Protein AF-A0A933JNY6-F1 (afdb_monomer)

pLDDT: mean 90.92, std 6.6, range [56.28, 97.25]

Nearest PDB structures (foldseek):
  5f3w-assembly1_D  TM=7.125E-01  e=1.656E-04  Methanocaldococcus jannaschii DSM 2661
  6wg3-assembly1_A  TM=6.951E-01  e=2.657E-03  Homo sapiens
  1w1w-assembly1_B  TM=6.562E-01  e=1.288E-03  Saccharomyces cerevisiae
  1w1w-assembly5_A  TM=7.177E-01  e=1.064E-02  Saccharomyces cerevisiae
  8pq5-assembly1_A  TM=5.519E-01  e=8.360E-03  Homo sapiens

Solvent-accessible surface area (backbone atoms only — not comparable to full-atom values): 10828 Å² total; per-residue (Å²): 129,73,45,97,83,47,84,44,43,67,63,39,50,55,51,48,53,72,79,35,62,79,38,44,59,58,37,53,51,53,44,47,76,74,36,87,44,44,74,48,76,44,79,45,76,48,81,94,83,47,64,47,50,30,43,32,34,43,59,92,92,48,72,51,73,37,45,71,86,73,48,54,66,33,57,51,41,50,54,49,58,49,42,58,50,44,70,38,43,77,67,75,40,68,48,79,44,73,48,80,59,58,68,48,52,73,84,61,44,50,62,51,52,52,52,51,59,65,30,40,73,70,30,21,65,39,72,47,79,45,74,91,48,52,68,60,38,52,73,50,22,58,81,73,25,70,46,80,44,74,46,99,89,70,52,75,46,79,47,58,45,60,74,51,85,70,65,93,84,55,53,61,39,58,37,55,76,67,58,56,75,77,113

Secondary structure (DSSP, 8-state):
---TTSTTHHHHHHHHHHH-HHHHHHHHHHHHHHSTTEEEEEEEEETTTEEEEEEEEEETTEEEEEEGGGS-HHHHHHHHHHHHHHHHTTTTPEEEEE-TTTT--HHHHHHHHHHHHHHBTTTBSEEEEE---HHHIIIIIHHH-EEEEE-TTSPEEEEEGGGS---TT--HHHHHHHTGGG-

Radius of gyration: 19.19 Å; Cα contacts (8 Å, |Δi|>4): 232; chains: 1; bounding box: 60×32×60 Å

Structure (mmCIF, N/CA/C/O backbone):
data_AF-A0A933JNY6-F1
#
_entry.id   AF-A0A933JNY6-F1
#
loop_
_atom_site.group_PDB
_atom_site.id
_atom_site.type_symbol
_atom_site.label_atom_id
_atom_site.label_alt_id
_atom_site.label_comp_id
_atom_site.label_asym_id
_atom_site.label_entity_id
_atom_site.label_seq_id
_atom_site.pdbx_PDB_ins_code
_atom_site.Cartn_x
_atom_site.Cartn_y
_atom_site.Cartn_z
_atom_site.occupancy
_atom_site.B_iso_or_equiv
_atom_site.auth_seq_id
_atom_site.auth_comp_id
_atom_site.auth_asym_id
_atom_site.auth_atom_id
_atom_site.pdbx_PDB_model_num
ATOM 1 N N . MET A 1 1 ? -15.099 -11.181 -2.082 1.00 83.75 1 MET A N 1
ATOM 2 C CA . MET A 1 1 ? -13.829 -10.635 -2.611 1.00 83.75 1 MET A CA 1
ATOM 3 C C . MET A 1 1 ? -13.891 -9.111 -2.594 1.00 83.75 1 MET A C 1
ATOM 5 O O . MET A 1 1 ? -14.991 -8.570 -2.701 1.00 83.75 1 MET A O 1
ATOM 9 N N . LEU A 1 2 ? -12.754 -8.434 -2.418 1.00 88.31 2 LEU A N 1
ATOM 10 C CA . LEU A 1 2 ? -12.663 -6.977 -2.542 1.00 88.31 2 LEU A CA 1
ATOM 11 C C . LEU A 1 2 ? -12.906 -6.569 -4.009 1.00 88.31 2 LEU A C 1
ATOM 13 O O . LEU A 1 2 ? -12.455 -7.257 -4.925 1.00 88.31 2 LEU A O 1
ATOM 17 N N . ALA A 1 3 ? -13.670 -5.503 -4.230 1.00 92.12 3 ALA A N 1
ATOM 18 C CA . ALA A 1 3 ? -13.880 -4.908 -5.544 1.00 92.12 3 ALA A CA 1
ATOM 19 C C . ALA A 1 3 ? -12.572 -4.283 -6.047 1.00 92.12 3 ALA A C 1
ATOM 21 O O . ALA A 1 3 ? -11.739 -3.865 -5.247 1.00 92.12 3 ALA A O 1
ATOM 22 N N . ARG A 1 4 ? -12.391 -4.207 -7.371 1.00 88.25 4 ARG A N 1
ATOM 23 C CA . ARG A 1 4 ? -11.138 -3.713 -7.977 1.00 88.25 4 ARG A CA 1
ATOM 24 C C . ARG A 1 4 ? -10.804 -2.272 -7.590 1.00 88.25 4 ARG A C 1
ATOM 26 O O . ARG A 1 4 ? -9.638 -1.932 -7.504 1.00 88.25 4 ARG A O 1
ATOM 33 N N . ASP A 1 5 ? -11.828 -1.460 -7.361 1.00 88.06 5 ASP A N 1
ATOM 34 C CA . ASP A 1 5 ? -11.733 -0.060 -6.943 1.00 88.06 5 ASP A CA 1
ATOM 35 C C . ASP A 1 5 ? -11.806 0.118 -5.415 1.00 88.06 5 ASP A C 1
ATOM 37 O O . ASP A 1 5 ? -11.849 1.239 -4.921 1.00 88.06 5 ASP A O 1
ATOM 41 N N . GLY A 1 6 ? -11.893 -0.976 -4.650 1.00 88.19 6 GLY A N 1
ATOM 42 C CA . GLY A 1 6 ? -12.036 -0.930 -3.196 1.00 88.19 6 GLY A CA 1
ATOM 43 C C . GLY A 1 6 ? -13.386 -0.402 -2.691 1.00 88.19 6 GLY A C 1
ATOM 44 O O . GLY A 1 6 ? -13.574 -0.302 -1.480 1.00 88.19 6 GLY A O 1
ATOM 45 N N . SER A 1 7 ? -14.365 -0.128 -3.560 1.00 90.19 7 SER A N 1
ATOM 46 C CA . SER A 1 7 ? -15.656 0.486 -3.187 1.00 90.19 7 SER A CA 1
ATOM 47 C C . SER A 1 7 ? -16.454 -0.308 -2.144 1.00 90.19 7 SER A C 1
ATOM 49 O O . SER A 1 7 ? -17.248 0.252 -1.388 1.00 90.19 7 SER A O 1
ATOM 51 N N . ASN A 1 8 ? -16.225 -1.621 -2.052 1.00 92.75 8 ASN A N 1
ATOM 52 C CA . ASN A 1 8 ? -16.860 -2.503 -1.074 1.00 92.75 8 ASN A CA 1
ATOM 53 C C . ASN A 1 8 ? -15.985 -2.801 0.163 1.00 92.75 8 ASN A C 1
ATOM 55 O O . ASN A 1 8 ? -16.279 -3.762 0.883 1.00 92.75 8 ASN A O 1
ATOM 59 N N . PHE A 1 9 ? -14.942 -2.004 0.433 1.00 93.94 9 PHE A N 1
ATOM 60 C CA . PHE A 1 9 ? -13.964 -2.247 1.501 1.00 93.94 9 PHE A CA 1
ATOM 61 C C . PHE A 1 9 ? -14.606 -2.518 2.866 1.00 93.94 9 PHE A C 1
ATOM 63 O O . PHE A 1 9 ? -14.288 -3.521 3.496 1.00 93.94 9 PHE A O 1
ATOM 70 N N . ALA A 1 10 ? -15.574 -1.706 3.300 1.00 92.19 10 ALA A N 1
ATOM 71 C CA . ALA A 1 10 ? -16.253 -1.898 4.586 1.00 92.19 10 ALA A CA 1
ATOM 72 C C . ALA A 1 10 ? -16.963 -3.265 4.699 1.00 92.19 10 ALA A C 1
ATOM 74 O O . ALA A 1 10 ? -16.919 -3.926 5.742 1.00 92.19 10 ALA A O 1
ATOM 75 N N . ALA A 1 11 ? -17.612 -3.709 3.619 1.00 91.19 11 ALA A N 1
ATOM 76 C CA . ALA A 1 11 ? -18.295 -4.998 3.573 1.00 91.19 11 ALA A CA 1
ATOM 77 C C . ALA A 1 11 ? -17.298 -6.164 3.526 1.00 91.19 11 ALA A C 1
ATOM 79 O O . ALA A 1 11 ? -17.507 -7.168 4.212 1.00 91.19 11 ALA A O 1
ATOM 80 N N . TRP A 1 12 ? -16.217 -6.013 2.754 1.00 93.00 12 TRP A N 1
ATOM 81 C CA . TRP A 1 12 ? -15.130 -6.985 2.684 1.00 93.00 12 TRP A CA 1
ATOM 82 C C . TRP A 1 12 ? -14.420 -7.126 4.035 1.00 93.00 12 TRP A C 1
ATOM 84 O O . TRP A 1 12 ? -14.342 -8.235 4.552 1.00 93.00 12 TRP A O 1
ATOM 94 N N . TYR A 1 13 ? -14.023 -6.019 4.666 1.00 92.75 13 TYR A N 1
ATOM 95 C CA . TYR A 1 13 ? -13.408 -6.008 5.994 1.00 92.75 13 TYR A CA 1
ATOM 96 C C . TYR A 1 13 ? -14.285 -6.711 7.030 1.00 92.75 13 TYR A C 1
ATOM 98 O O . TYR A 1 13 ? -13.803 -7.541 7.794 1.00 92.75 13 TYR A O 1
ATOM 106 N N . ARG A 1 14 ? -15.594 -6.426 7.045 1.00 89.75 14 ARG A N 1
ATOM 107 C CA . ARG A 1 14 ? -16.534 -7.081 7.965 1.00 89.75 14 ARG A CA 1
ATOM 108 C C . ARG A 1 14 ? -16.516 -8.597 7.802 1.00 89.75 14 ARG A C 1
ATOM 110 O O . ARG A 1 14 ? -16.502 -9.303 8.806 1.00 89.75 14 ARG A O 1
ATOM 117 N N . HIS A 1 15 ? -16.543 -9.082 6.567 1.00 90.25 15 HIS A N 1
ATOM 118 C CA . HIS A 1 15 ? -16.483 -10.512 6.287 1.00 90.25 15 HIS A CA 1
ATOM 119 C C . HIS A 1 15 ? -15.147 -11.099 6.760 1.00 90.25 15 HIS A C 1
ATOM 121 O O . HIS A 1 15 ? -15.152 -12.011 7.583 1.00 90.25 15 HIS A O 1
ATOM 127 N N . SER A 1 16 ? -14.025 -10.476 6.388 1.00 89.19 16 SER A N 1
ATOM 128 C CA . SER A 1 16 ? -12.687 -10.872 6.840 1.00 89.19 16 SER A CA 1
ATOM 129 C C . SER A 1 16 ? -12.565 -10.895 8.370 1.00 89.19 16 SER A C 1
ATOM 131 O O . SER A 1 16 ? -12.031 -11.844 8.929 1.00 89.19 16 SER A O 1
ATOM 133 N N . SER A 1 17 ? -13.120 -9.910 9.083 1.00 88.50 17 SER A N 1
ATOM 134 C CA . SER A 1 17 ? -13.076 -9.850 10.554 1.00 88.50 17 SER A CA 1
ATOM 135 C C . SER A 1 17 ? -13.857 -10.965 11.253 1.00 88.50 17 SER A C 1
ATOM 137 O O . SER A 1 17 ? -13.558 -11.303 12.397 1.00 88.50 17 SER A O 1
ATOM 139 N N . GLN A 1 18 ? -14.868 -11.527 10.586 1.00 86.81 18 GLN A N 1
ATOM 140 C CA . GLN A 1 18 ? -15.673 -12.622 11.125 1.00 86.81 18 GLN A CA 1
ATOM 141 C C . GLN A 1 18 ? -14.995 -13.968 10.893 1.00 86.81 18 GLN A C 1
ATOM 143 O O . GLN A 1 18 ? -15.061 -14.834 11.760 1.00 86.81 18 GLN A O 1
ATOM 148 N N . GLU A 1 19 ? -14.332 -14.128 9.750 1.00 84.88 19 GLU A N 1
ATOM 149 C CA . GLU A 1 19 ? -13.653 -15.373 9.394 1.00 84.88 19 GLU A CA 1
ATOM 150 C C . GLU A 1 19 ? -12.250 -15.486 10.009 1.00 84.88 19 GLU A C 1
ATOM 152 O O . GLU A 1 19 ? -11.754 -16.595 10.207 1.00 84.88 19 GLU A O 1
ATOM 157 N N . HIS A 1 20 ? -11.596 -14.359 10.316 1.00 80.94 20 HIS A N 1
ATOM 158 C CA . HIS A 1 20 ? -10.148 -14.305 10.549 1.00 80.94 20 HIS A CA 1
ATOM 159 C C . HIS A 1 20 ? -9.747 -13.393 11.715 1.00 80.94 20 HIS A C 1
ATOM 161 O O . HIS A 1 20 ? -9.051 -12.389 11.549 1.00 80.94 20 HIS A O 1
ATOM 167 N N . GLN A 1 21 ? -10.203 -13.736 12.920 1.00 82.44 21 GLN A N 1
ATOM 168 C CA . GLN A 1 21 ? -9.934 -12.942 14.125 1.00 82.44 21 GLN A CA 1
ATOM 169 C C . GLN A 1 21 ? -8.447 -12.891 14.511 1.00 82.44 21 GLN A C 1
ATOM 171 O O . GLN A 1 21 ? -8.002 -11.906 15.096 1.00 82.44 21 GLN A O 1
ATOM 176 N N . ASP A 1 22 ? -7.678 -13.916 14.153 1.00 85.38 22 ASP A N 1
ATOM 177 C CA . ASP A 1 22 ? -6.234 -14.020 14.370 1.00 85.38 22 ASP A CA 1
ATOM 178 C C . ASP A 1 22 ? -5.445 -12.943 13.606 1.00 85.38 22 ASP A C 1
ATOM 180 O O . ASP A 1 22 ? -4.536 -12.323 14.159 1.00 85.38 22 ASP A O 1
ATOM 184 N N . ALA A 1 23 ? -5.844 -12.651 12.365 1.00 88.00 23 ALA A N 1
ATOM 185 C CA . ALA A 1 23 ? -5.208 -11.637 11.524 1.00 88.00 23 ALA A CA 1
ATOM 186 C C . ALA A 1 23 ? -5.588 -10.194 11.913 1.00 88.00 23 ALA A C 1
ATOM 188 O O . ALA A 1 23 ? -4.840 -9.255 11.625 1.00 88.00 23 ALA A O 1
ATOM 189 N N . MET A 1 24 ? -6.729 -9.998 12.591 1.00 91.88 24 MET A N 1
ATOM 190 C CA . MET A 1 24 ? -7.218 -8.661 12.961 1.00 91.88 24 MET A CA 1
ATOM 191 C C . MET A 1 24 ? -6.254 -7.927 13.890 1.00 91.88 24 MET A C 1
ATOM 193 O O . MET A 1 24 ? -6.051 -6.727 13.730 1.00 91.88 24 MET A O 1
ATOM 197 N N . GLY A 1 25 ? -5.653 -8.636 14.850 1.00 93.12 25 GLY A N 1
ATOM 198 C CA . GLY A 1 25 ? -4.719 -8.031 15.801 1.00 93.12 25 GLY A CA 1
ATOM 199 C C . GLY A 1 25 ? -3.514 -7.406 15.100 1.00 93.12 25 GLY A C 1
ATOM 200 O O . GLY A 1 25 ? -3.188 -6.249 15.356 1.00 93.12 25 GLY A O 1
ATOM 201 N N . GLY A 1 26 ? -2.910 -8.144 14.162 1.00 93.81 26 GLY A N 1
ATOM 202 C CA . GLY A 1 26 ? -1.780 -7.659 13.367 1.00 93.81 26 GLY A CA 1
ATOM 203 C C . GLY A 1 26 ? -2.152 -6.487 12.460 1.00 93.81 26 GLY A C 1
ATOM 204 O O . GLY A 1 26 ? -1.408 -5.517 12.384 1.00 93.81 26 GLY A O 1
ATOM 205 N N . PHE A 1 27 ? -3.328 -6.533 11.828 1.00 96.00 27 PHE A N 1
ATOM 206 C CA . PHE A 1 27 ? -3.821 -5.424 11.007 1.00 96.00 27 PHE A CA 1
ATOM 207 C C . PHE A 1 27 ? -4.059 -4.143 11.820 1.00 96.00 27 PHE A C 1
ATOM 209 O O . PHE A 1 27 ? -3.583 -3.078 11.442 1.00 96.00 27 PHE A O 1
ATOM 216 N N . ILE A 1 28 ? -4.752 -4.239 12.959 1.00 96.44 28 ILE A N 1
ATOM 217 C CA . ILE A 1 28 ? -5.004 -3.085 13.836 1.00 96.44 28 ILE A CA 1
ATOM 218 C C . ILE A 1 28 ? -3.693 -2.510 14.374 1.00 96.44 28 ILE A C 1
ATOM 220 O O . ILE A 1 28 ? -3.567 -1.292 14.469 1.00 96.44 28 ILE A O 1
ATOM 224 N N . GLN A 1 29 ? -2.723 -3.361 14.714 1.00 96.12 29 GLN A N 1
ATOM 225 C CA . GLN A 1 29 ? -1.415 -2.904 15.173 1.00 96.12 29 GLN A CA 1
ATOM 226 C C . GLN A 1 29 ? -0.653 -2.159 14.071 1.00 96.12 29 GLN A C 1
ATOM 228 O O . GLN A 1 29 ? -0.162 -1.067 14.330 1.00 96.12 29 GLN A O 1
ATOM 233 N N . ALA A 1 30 ? -0.636 -2.684 12.844 1.00 95.75 30 ALA A N 1
ATOM 234 C CA . ALA A 1 30 ? 0.001 -2.008 11.717 1.00 95.75 30 ALA A CA 1
ATOM 235 C C . ALA A 1 30 ? -0.621 -0.625 11.454 1.00 95.75 30 ALA A C 1
ATOM 237 O O . ALA A 1 30 ? 0.096 0.353 11.274 1.00 95.75 30 ALA A O 1
ATOM 238 N N . LEU A 1 31 ? -1.953 -0.503 11.532 1.00 97.00 31 LEU A N 1
ATOM 239 C CA . LEU A 1 31 ? -2.618 0.797 11.395 1.00 97.00 31 LEU A CA 1
ATOM 240 C C . LEU A 1 31 ? -2.259 1.788 12.507 1.00 97.00 31 LEU A C 1
ATOM 242 O O . LEU A 1 31 ? -2.164 2.977 12.231 1.00 97.00 31 LEU A O 1
ATOM 246 N N . ARG A 1 32 ? -2.030 1.329 13.744 1.00 96.12 32 ARG A N 1
ATOM 247 C CA . ARG A 1 32 ? -1.574 2.205 14.842 1.00 96.12 32 ARG A CA 1
ATOM 248 C C . ARG A 1 32 ? -0.177 2.769 14.621 1.00 96.12 32 ARG A C 1
ATOM 250 O O . ARG A 1 32 ? 0.140 3.806 15.186 1.00 96.12 32 ARG A O 1
ATOM 257 N N . GLU A 1 33 ? 0.656 2.065 13.864 1.00 94.94 33 GLU A N 1
ATOM 258 C CA . GLU A 1 33 ? 2.033 2.477 13.587 1.00 94.94 33 GLU A CA 1
ATOM 259 C C . GLU A 1 33 ? 2.116 3.497 12.449 1.00 94.94 33 GLU A C 1
ATOM 261 O O . GLU A 1 33 ? 3.064 4.277 12.416 1.00 94.94 33 GLU A O 1
ATOM 266 N N . VAL A 1 34 ? 1.130 3.511 11.543 1.00 94.75 34 VAL A N 1
ATOM 267 C CA . VAL A 1 34 ? 1.151 4.366 10.341 1.00 94.75 34 VAL A CA 1
ATOM 268 C C . VAL A 1 34 ? 0.100 5.471 10.326 1.00 94.75 34 VAL A C 1
ATOM 270 O O . VAL A 1 34 ? 0.253 6.432 9.581 1.00 94.75 34 VAL A O 1
ATOM 273 N N . LEU A 1 35 ? -0.972 5.354 11.113 1.00 95.19 35 LEU A N 1
ATOM 274 C CA . LEU A 1 35 ? -2.015 6.372 11.210 1.00 95.19 35 LEU A CA 1
ATOM 275 C C . LEU A 1 35 ? -1.952 7.062 12.571 1.00 95.19 35 LEU A C 1
ATOM 277 O O . LEU A 1 35 ? -2.321 6.483 13.597 1.00 95.19 35 LEU A O 1
ATOM 281 N N . ASP A 1 36 ? -1.552 8.3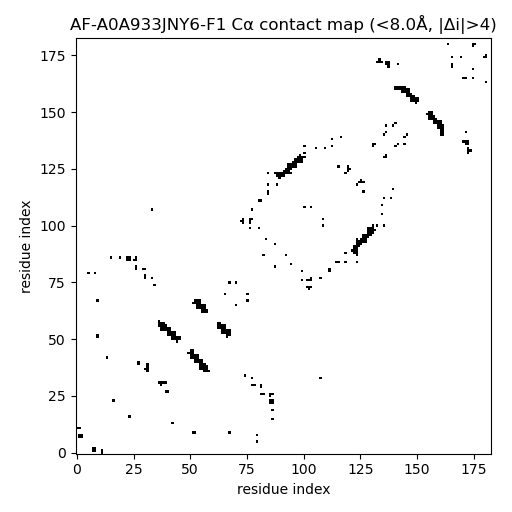31 12.565 1.00 93.56 36 ASP A N 1
ATOM 282 C CA . ASP A 1 36 ? -1.488 9.145 13.774 1.00 93.56 36 ASP A CA 1
ATOM 283 C C . ASP A 1 36 ? -2.842 9.196 14.491 1.00 93.56 36 ASP A C 1
ATOM 285 O O . ASP A 1 36 ? -3.895 9.453 13.903 1.00 93.56 36 ASP A O 1
ATOM 289 N N . GLY A 1 37 ? -2.814 8.919 1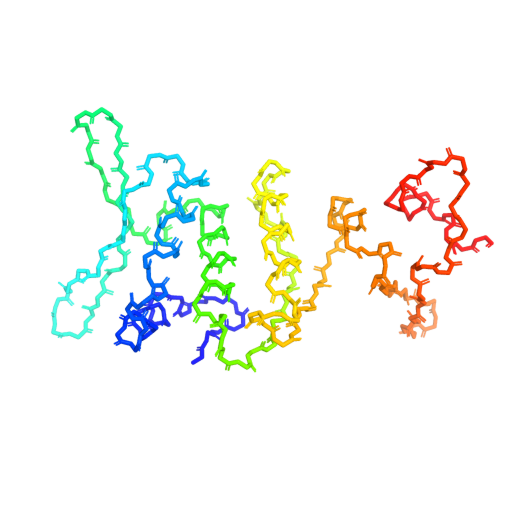5.795 1.00 95.38 37 GLY A N 1
ATOM 290 C CA . GLY A 1 37 ? -4.000 8.927 16.645 1.00 95.38 37 GLY A CA 1
ATOM 291 C C . GLY A 1 37 ? -4.975 7.769 16.410 1.00 95.38 37 GLY A C 1
ATOM 292 O O . GLY A 1 37 ? -5.989 7.716 17.104 1.00 95.38 37 GLY A O 1
ATOM 293 N N . PHE A 1 38 ? -4.718 6.829 15.491 1.00 97.25 38 PHE A N 1
ATOM 294 C CA . PHE A 1 38 ? -5.615 5.694 15.254 1.00 97.25 38 PHE A CA 1
ATOM 295 C C . PHE A 1 38 ? -5.721 4.794 16.494 1.00 97.25 38 PHE A C 1
ATOM 297 O O . PHE A 1 38 ? -4.730 4.337 17.061 1.00 97.25 38 PHE A O 1
ATOM 304 N N . GLN A 1 39 ? -6.949 4.484 16.910 1.00 96.00 39 GLN A N 1
ATOM 305 C CA . GLN A 1 39 ? -7.225 3.646 18.081 1.00 96.00 39 GLN A CA 1
ATOM 306 C C . GLN A 1 39 ? -7.846 2.300 17.707 1.00 96.00 39 GLN A C 1
ATOM 308 O O . GLN A 1 39 ? -7.594 1.291 18.382 1.00 96.00 39 GLN A O 1
ATOM 313 N N . GLY A 1 40 ? -8.646 2.268 16.640 1.00 95.50 40 GLY A N 1
ATOM 314 C CA . GLY A 1 40 ? -9.293 1.054 16.162 1.00 95.50 40 GLY A CA 1
ATOM 315 C C . GLY A 1 40 ? -10.427 1.310 15.176 1.00 95.50 40 GLY A C 1
ATOM 316 O O . GLY A 1 40 ? -10.701 2.436 14.773 1.00 95.50 40 GLY A O 1
ATOM 317 N N . ILE A 1 41 ? -11.112 0.227 14.814 1.00 95.50 41 ILE A N 1
ATOM 318 C CA . ILE A 1 41 ? -12.245 0.231 13.885 1.00 95.50 41 ILE A CA 1
ATOM 319 C C . ILE A 1 41 ? -13.484 -0.276 14.619 1.00 95.50 41 ILE A C 1
ATOM 321 O O . ILE A 1 41 ? -13.433 -1.287 15.326 1.00 95.50 41 ILE A O 1
ATOM 325 N N . ARG A 1 42 ? -14.620 0.393 14.420 1.00 92.62 42 ARG A N 1
ATOM 326 C CA . ARG A 1 42 ? -15.932 -0.013 14.929 1.00 92.62 42 ARG A CA 1
ATOM 327 C C . ARG A 1 42 ? -16.900 -0.215 13.770 1.00 92.62 42 ARG A C 1
ATOM 329 O O . ARG A 1 42 ? -16.999 0.600 12.863 1.00 92.62 42 ARG A O 1
ATOM 336 N N . LEU A 1 43 ? -17.641 -1.319 13.819 1.00 90.31 43 LEU A N 1
ATOM 337 C CA . LEU A 1 43 ? -18.731 -1.598 12.885 1.00 90.31 43 LEU A CA 1
ATOM 338 C C . LEU A 1 43 ? -20.058 -1.364 13.604 1.00 90.31 43 LEU A C 1
ATOM 340 O O . LEU A 1 43 ? -20.587 -2.275 14.249 1.00 90.31 43 LEU A O 1
ATOM 344 N N . GLU A 1 44 ? -20.580 -0.145 13.515 1.00 87.06 44 GLU A N 1
ATOM 345 C CA . GLU A 1 44 ? -21.813 0.247 14.195 1.00 87.06 44 GLU A CA 1
ATOM 346 C C . GLU A 1 44 ? -23.038 -0.148 13.372 1.00 87.06 44 GLU A C 1
ATOM 348 O O . GLU A 1 44 ? -23.075 0.055 12.162 1.00 87.06 44 GLU A O 1
ATOM 353 N N . ARG A 1 45 ? -24.045 -0.760 14.005 1.00 83.81 45 ARG A N 1
ATOM 354 C CA . ARG A 1 45 ? -25.292 -1.120 13.316 1.00 83.81 45 ARG A CA 1
ATOM 355 C C . ARG A 1 45 ? -26.157 0.122 13.143 1.00 83.81 45 ARG A C 1
ATOM 357 O O . ARG A 1 45 ? -26.495 0.766 14.127 1.00 83.81 45 ARG A O 1
ATOM 364 N N . VAL A 1 46 ? -26.579 0.385 11.911 1.00 80.12 46 VAL A N 1
ATOM 365 C CA . VAL A 1 46 ? -27.521 1.454 11.576 1.00 80.12 46 VAL A CA 1
ATOM 366 C C . VAL A 1 46 ? -28.757 0.822 10.940 1.00 80.12 46 VAL A C 1
ATOM 368 O O . VAL A 1 46 ? -28.705 0.222 9.868 1.00 80.12 46 VAL A O 1
ATOM 371 N N . GLY A 1 47 ? -29.895 0.913 11.629 1.00 79.06 47 GLY A N 1
ATOM 372 C CA . GLY A 1 47 ? -31.121 0.227 11.217 1.00 79.06 47 GLY A CA 1
ATOM 373 C C . GLY A 1 47 ? -31.025 -1.300 11.339 1.00 79.06 47 GLY A C 1
ATOM 374 O O . GLY A 1 47 ? -30.329 -1.826 12.206 1.00 79.06 47 GLY A O 1
ATOM 375 N N . ARG A 1 48 ? -31.779 -2.027 10.500 1.00 70.50 48 ARG A N 1
ATOM 376 C CA . ARG A 1 48 ? -31.865 -3.500 10.581 1.00 70.50 48 ARG A CA 1
ATOM 377 C C . ARG A 1 48 ? -30.688 -4.221 9.918 1.00 70.50 48 ARG A C 1
ATOM 379 O O . ARG A 1 48 ? -30.210 -5.199 10.479 1.00 70.50 48 ARG A O 1
ATOM 386 N N . GLU A 1 49 ? -30.202 -3.716 8.783 1.00 68.62 49 GLU A N 1
ATOM 387 C CA . GLU A 1 49 ? -29.236 -4.435 7.929 1.00 68.62 49 GLU A CA 1
ATOM 388 C C . GLU A 1 49 ? -27.944 -3.654 7.637 1.00 68.62 49 GLU A C 1
ATOM 390 O O . GLU A 1 49 ? -26.923 -4.252 7.284 1.00 68.62 49 GLU A O 1
ATOM 395 N N . ALA A 1 50 ? -27.944 -2.324 7.786 1.00 72.75 50 ALA A N 1
ATOM 396 C CA . ALA A 1 50 ? -26.769 -1.523 7.467 1.00 72.75 50 ALA A CA 1
ATOM 397 C C . ALA A 1 50 ? -25.798 -1.475 8.653 1.00 72.75 50 ALA A C 1
ATOM 399 O O . ALA A 1 50 ? -26.184 -1.497 9.825 1.00 72.75 50 ALA A O 1
ATOM 400 N N . ARG A 1 51 ? -24.502 -1.420 8.345 1.00 77.50 51 ARG A N 1
ATOM 401 C CA . ARG A 1 51 ? -23.468 -1.100 9.327 1.00 77.50 51 ARG A CA 1
ATOM 402 C C . ARG A 1 51 ? -22.579 -0.004 8.780 1.00 77.50 51 ARG A C 1
ATOM 404 O O . ARG A 1 51 ? -22.167 -0.098 7.626 1.00 77.50 51 ARG A O 1
ATOM 411 N N . VAL A 1 52 ? -22.275 0.976 9.615 1.00 87.44 52 VAL A N 1
ATOM 412 C CA . VAL A 1 52 ? -21.318 2.034 9.304 1.00 87.44 52 VAL A CA 1
ATOM 413 C C . VAL A 1 52 ? -19.944 1.592 9.790 1.00 87.44 52 VAL A C 1
ATOM 415 O O . VAL A 1 52 ? -19.797 1.050 10.889 1.00 87.44 52 VAL A O 1
ATOM 418 N N . PHE A 1 53 ? -18.953 1.772 8.925 1.00 93.88 53 PHE A N 1
ATOM 419 C CA . PHE A 1 53 ? -17.550 1.556 9.237 1.00 93.88 53 PHE A CA 1
ATOM 420 C C . PHE A 1 53 ? -16.997 2.851 9.821 1.00 93.88 53 PHE A C 1
ATOM 422 O O . PHE A 1 53 ? -16.867 3.835 9.097 1.00 93.88 53 PHE A O 1
ATOM 429 N N . LEU A 1 54 ? -16.724 2.840 11.122 1.00 95.69 54 LEU A N 1
ATOM 430 C CA . LEU A 1 54 ? -16.195 3.978 11.859 1.00 95.69 54 LEU A CA 1
ATOM 431 C C . LEU A 1 54 ? -14.739 3.715 12.226 1.00 95.69 54 LEU A C 1
ATOM 433 O O . LEU A 1 54 ? -14.412 2.679 12.815 1.00 95.69 54 LEU A O 1
ATOM 437 N N . VAL A 1 55 ? -13.875 4.666 11.907 1.00 97.06 55 VAL A N 1
ATOM 438 C CA . VAL A 1 55 ? -12.486 4.702 12.349 1.00 97.06 55 VAL A CA 1
ATOM 439 C C . VAL A 1 55 ? -12.394 5.602 13.564 1.00 97.06 55 VAL A C 1
ATOM 441 O O . VAL A 1 55 ? -12.872 6.733 13.555 1.00 97.06 55 VAL A O 1
ATOM 444 N N . VAL A 1 56 ? -11.811 5.071 14.629 1.00 97.25 56 VAL A N 1
ATOM 445 C CA . VAL A 1 56 ? -11.678 5.766 15.902 1.00 97.25 56 VAL A CA 1
ATOM 446 C C . VAL A 1 56 ? -10.290 6.374 15.980 1.00 97.25 56 VAL A C 1
ATOM 448 O O . VAL A 1 56 ? -9.300 5.642 15.925 1.00 97.25 56 VAL A O 1
ATOM 451 N N . PHE A 1 57 ? -10.239 7.682 16.192 1.00 96.94 57 PHE A N 1
ATOM 452 C CA . PHE A 1 57 ? -9.019 8.427 16.461 1.00 96.94 57 PHE A CA 1
ATOM 453 C C . PHE A 1 57 ? -9.067 9.051 17.856 1.00 96.94 57 PHE A C 1
ATOM 455 O O . PHE A 1 57 ? -10.143 9.331 18.396 1.00 96.94 57 PHE A O 1
ATOM 462 N N . GLY A 1 58 ? -7.906 9.312 18.445 1.00 94.88 58 GLY A N 1
ATOM 463 C CA . GLY A 1 58 ? -7.835 10.150 19.631 1.00 94.88 58 GLY A CA 1
ATOM 464 C C . GLY A 1 58 ? -6.478 10.785 19.869 1.00 94.88 58 GLY A C 1
ATOM 465 O O . GLY A 1 58 ? -5.444 10.294 19.424 1.00 94.88 58 GLY A O 1
ATOM 466 N N . GLU A 1 59 ? -6.530 11.887 20.604 1.00 90.62 59 GLU A N 1
ATOM 467 C CA . GLU A 1 59 ? -5.413 12.766 20.921 1.00 90.62 59 GLU A CA 1
ATOM 468 C C . GLU A 1 59 ? -5.622 13.297 22.349 1.00 90.62 59 GLU A C 1
ATOM 470 O O . GLU A 1 59 ? -6.594 13.998 22.639 1.00 90.62 59 GLU A O 1
ATOM 475 N N . GLY A 1 60 ? -4.750 12.902 23.281 1.00 86.88 60 GLY A N 1
ATOM 476 C CA . GLY A 1 60 ? -4.956 13.172 24.708 1.00 86.88 60 GLY A CA 1
ATOM 477 C C . GLY A 1 60 ? -6.257 12.547 25.232 1.00 86.88 60 GLY A C 1
ATOM 478 O O . GLY A 1 60 ? -6.464 11.342 25.107 1.00 86.88 60 GLY A O 1
ATOM 479 N N . GLU A 1 61 ? -7.133 13.365 25.825 1.00 86.19 61 GLU A N 1
ATOM 480 C CA . GLU A 1 61 ? -8.465 12.935 26.287 1.00 86.19 61 GLU A CA 1
ATOM 481 C C . GLU A 1 61 ? -9.546 13.012 25.193 1.00 86.19 61 GLU A C 1
ATOM 483 O O . GLU A 1 61 ? -10.653 12.501 25.378 1.00 86.19 61 GLU A O 1
ATOM 488 N N . ALA A 1 62 ? -9.251 13.638 24.049 1.00 89.94 62 ALA A N 1
ATOM 489 C CA . ALA A 1 62 ? -10.207 13.770 22.962 1.00 89.94 62 ALA A CA 1
ATOM 490 C C . ALA A 1 62 ? -10.262 12.482 22.134 1.00 89.94 62 ALA A C 1
ATOM 492 O O . ALA A 1 62 ? -9.239 11.923 21.736 1.00 89.94 62 ALA A O 1
ATOM 493 N N . ARG A 1 63 ? -11.481 12.037 21.827 1.00 94.00 63 ARG A N 1
ATOM 494 C CA . ARG A 1 63 ? -11.750 10.906 20.940 1.00 94.00 63 ARG A CA 1
ATOM 495 C C . ARG A 1 63 ? -12.799 11.314 19.919 1.00 94.00 63 ARG A C 1
ATOM 497 O O . ARG A 1 63 ? -13.838 11.855 20.293 1.00 94.00 63 ARG A O 1
ATOM 504 N N . HIS A 1 64 ? -12.538 11.027 18.652 1.00 94.19 64 HIS A N 1
ATOM 505 C CA . HIS A 1 64 ? -13.476 11.264 17.563 1.00 94.19 64 HIS A CA 1
ATOM 506 C C . HIS A 1 64 ? -13.574 10.034 16.662 1.00 94.19 64 HIS A C 1
ATOM 508 O O . HIS A 1 64 ? -12.675 9.193 16.616 1.00 94.19 64 HIS A O 1
ATOM 514 N N . GLU A 1 65 ? -14.717 9.895 15.999 1.00 96.00 65 GLU A N 1
ATOM 515 C CA . GLU A 1 65 ? -15.015 8.773 15.116 1.00 96.00 65 GLU A CA 1
ATOM 516 C C . GLU A 1 65 ? -15.368 9.336 13.741 1.00 96.00 65 GLU A C 1
ATOM 518 O O . GLU A 1 65 ? -16.166 10.267 13.654 1.00 96.00 65 GLU A O 1
ATOM 523 N N . LEU A 1 66 ? -14.744 8.795 12.697 1.00 95.88 66 LEU A N 1
ATOM 524 C CA . LEU A 1 66 ? -14.946 9.201 11.308 1.00 95.88 66 LEU A CA 1
ATOM 525 C C . LEU A 1 66 ? -15.473 8.019 10.504 1.00 95.88 66 LEU A C 1
ATOM 527 O O . LEU A 1 66 ? -14.979 6.895 10.644 1.00 95.88 66 LEU A O 1
ATOM 531 N N . ALA A 1 67 ? -16.458 8.257 9.649 1.00 94.44 67 ALA A N 1
ATOM 532 C CA . ALA A 1 67 ? -16.851 7.297 8.633 1.00 94.44 67 ALA A CA 1
ATOM 533 C C . ALA A 1 67 ? -15.757 7.162 7.557 1.00 94.44 67 ALA A C 1
ATOM 535 O O . ALA A 1 67 ? -14.884 8.015 7.401 1.00 94.44 67 ALA A O 1
ATOM 536 N N . LEU A 1 68 ? -15.781 6.059 6.805 1.00 92.25 68 LEU A N 1
ATOM 537 C CA . LEU A 1 68 ? -14.758 5.760 5.792 1.00 92.25 68 LEU A CA 1
ATOM 538 C C . LEU A 1 68 ? -14.648 6.850 4.700 1.00 92.25 68 LEU A C 1
ATOM 540 O O . LEU A 1 68 ? -13.561 7.112 4.184 1.00 92.25 68 LEU A O 1
ATOM 544 N N . ASP A 1 69 ? -15.764 7.479 4.340 1.00 92.44 69 ASP A N 1
ATOM 545 C CA . ASP A 1 69 ? -15.852 8.574 3.367 1.00 92.44 69 ASP A CA 1
ATOM 546 C C . ASP A 1 69 ? -15.362 9.922 3.918 1.00 92.44 69 ASP A C 1
ATOM 548 O O . ASP A 1 69 ? -14.963 10.786 3.138 1.00 92.44 69 ASP A O 1
ATOM 552 N N . GLU A 1 70 ? -15.291 10.072 5.241 1.00 95.81 70 GLU A N 1
ATOM 553 C CA . GLU A 1 70 ? -14.764 11.264 5.919 1.00 95.81 70 GLU A CA 1
ATOM 554 C C . GLU A 1 70 ? -13.235 11.235 6.096 1.00 95.81 70 GLU A C 1
ATOM 556 O O . GLU A 1 70 ? -12.632 12.253 6.436 1.00 95.81 70 GLU A O 1
ATOM 561 N N . LEU A 1 71 ? -12.591 10.089 5.852 1.00 95.81 71 LEU A N 1
ATOM 562 C CA . LEU A 1 71 ? -11.131 9.960 5.877 1.00 95.81 71 LEU A CA 1
ATOM 563 C C . LEU A 1 71 ? -10.464 10.683 4.699 1.00 95.81 71 LEU A C 1
ATOM 565 O O . LEU A 1 71 ? -11.064 10.876 3.639 1.00 95.81 71 LEU A O 1
ATOM 569 N N . SER A 1 72 ? -9.179 11.011 4.849 1.00 95.81 72 SER A N 1
ATOM 570 C CA . SER A 1 72 ? -8.367 11.453 3.713 1.00 95.81 72 SER A CA 1
ATOM 571 C C . SER A 1 72 ? -8.122 10.306 2.722 1.00 95.81 72 SER A C 1
ATOM 573 O O . SER A 1 72 ? -8.192 9.125 3.078 1.00 95.81 72 SER A O 1
ATOM 575 N N . ASP A 1 73 ? -7.793 10.642 1.471 1.00 95.12 73 ASP A N 1
ATOM 576 C CA . ASP A 1 73 ? -7.445 9.635 0.460 1.00 95.12 73 ASP A CA 1
ATOM 577 C C . ASP A 1 73 ? -6.245 8.782 0.891 1.00 95.12 73 ASP A C 1
ATOM 579 O O . ASP A 1 73 ? -6.302 7.558 0.783 1.00 95.12 73 ASP A O 1
ATOM 583 N N . GLY A 1 74 ? -5.211 9.401 1.473 1.00 95.69 74 GLY A N 1
ATOM 584 C CA . GLY A 1 74 ? -4.038 8.692 1.992 1.00 95.69 74 GLY A CA 1
ATOM 585 C C . GLY A 1 74 ? -4.378 7.734 3.136 1.00 95.69 74 GLY A C 1
ATOM 586 O O . GLY A 1 74 ? -3.943 6.586 3.132 1.00 95.69 74 GLY A O 1
ATOM 587 N N . GLN A 1 75 ? -5.240 8.145 4.074 1.00 96.31 75 GLN A N 1
ATOM 588 C CA . GLN A 1 75 ? -5.710 7.267 5.154 1.00 96.31 75 GLN A CA 1
ATOM 589 C C . GLN A 1 75 ? -6.475 6.060 4.600 1.00 96.31 75 GLN A C 1
ATOM 591 O O . GLN A 1 75 ? -6.211 4.926 5.000 1.00 96.31 75 GLN A O 1
ATOM 596 N N . ARG A 1 76 ? -7.398 6.280 3.652 1.00 95.69 76 ARG A N 1
ATOM 597 C CA . ARG A 1 76 ? -8.115 5.185 2.978 1.00 95.69 76 ARG A CA 1
ATOM 598 C C . ARG A 1 76 ? -7.159 4.247 2.246 1.00 95.69 76 ARG A C 1
ATOM 600 O O . ARG A 1 76 ? -7.309 3.030 2.369 1.00 95.69 76 ARG A O 1
ATOM 607 N N . ALA A 1 77 ? -6.192 4.802 1.515 1.00 95.25 77 ALA A N 1
ATOM 608 C CA . ALA A 1 77 ? -5.190 4.041 0.781 1.00 95.25 77 ALA A CA 1
ATOM 609 C C . ALA A 1 77 ? -4.367 3.165 1.733 1.00 95.25 77 ALA A C 1
ATOM 611 O O . ALA A 1 77 ? -4.353 1.947 1.566 1.00 95.25 77 ALA A O 1
ATOM 612 N N . LEU A 1 78 ? -3.792 3.733 2.797 1.00 96.75 78 LEU A N 1
ATOM 613 C CA . LEU A 1 78 ? -3.023 2.978 3.792 1.00 96.75 78 LEU A CA 1
ATOM 614 C C . LEU A 1 78 ? -3.851 1.872 4.444 1.00 96.75 78 LEU A C 1
ATOM 616 O O . LEU A 1 78 ? -3.399 0.730 4.537 1.00 96.75 78 LEU A O 1
ATOM 620 N N . MET A 1 79 ? -5.096 2.165 4.829 1.00 96.31 79 MET A N 1
ATOM 621 C CA . MET A 1 79 ? -5.986 1.146 5.383 1.00 96.31 79 MET A CA 1
ATOM 622 C C . MET A 1 79 ? -6.208 -0.019 4.418 1.00 96.31 79 MET A C 1
ATOM 624 O O . MET A 1 79 ? -6.165 -1.176 4.841 1.00 96.31 79 MET A O 1
ATOM 628 N N . ALA A 1 80 ? -6.424 0.263 3.133 1.00 95.69 80 ALA A N 1
ATOM 629 C CA . ALA A 1 80 ? -6.602 -0.766 2.119 1.00 95.69 80 ALA A CA 1
ATOM 630 C C . ALA A 1 80 ? -5.313 -1.569 1.885 1.00 95.69 80 ALA A C 1
ATOM 632 O O . 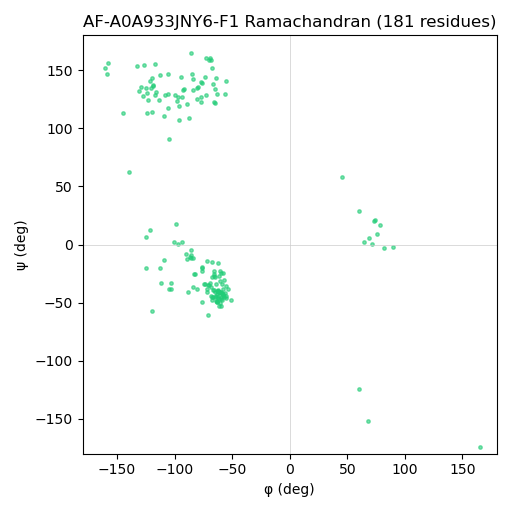ALA A 1 80 ? -5.346 -2.799 1.914 1.00 95.69 80 ALA A O 1
ATOM 633 N N . LEU A 1 81 ? -4.181 -0.888 1.718 1.00 96.69 81 LEU A N 1
ATOM 634 C CA . LEU A 1 81 ? -2.869 -1.475 1.452 1.00 96.69 81 LEU A CA 1
ATOM 635 C C . LEU A 1 81 ? -2.427 -2.437 2.564 1.00 96.69 81 LEU A C 1
ATOM 637 O O . LEU A 1 81 ? -2.044 -3.577 2.285 1.00 96.69 81 LEU A O 1
ATOM 641 N N . TYR A 1 82 ? -2.540 -2.028 3.829 1.00 97.12 82 TYR A N 1
ATOM 642 C CA . TYR A 1 82 ? -2.215 -2.894 4.966 1.00 97.12 82 TYR A CA 1
ATOM 643 C C . TYR A 1 82 ? -3.223 -4.032 5.138 1.00 97.12 82 TYR A C 1
ATOM 645 O O . TYR A 1 82 ? -2.844 -5.152 5.493 1.00 97.12 82 TYR A O 1
ATOM 653 N N . ALA A 1 83 ? -4.507 -3.795 4.851 1.00 95.69 83 ALA A N 1
ATOM 654 C CA . ALA A 1 83 ? -5.508 -4.852 4.922 1.00 95.69 83 ALA A CA 1
ATOM 655 C C . ALA A 1 83 ? -5.264 -5.932 3.861 1.00 95.69 83 ALA A C 1
ATOM 657 O O . ALA A 1 83 ? -5.411 -7.119 4.156 1.00 95.69 83 ALA A O 1
ATOM 658 N N . LEU A 1 84 ? -4.865 -5.541 2.646 1.00 95.25 84 LEU A N 1
ATOM 659 C CA . LEU A 1 84 ? -4.531 -6.476 1.575 1.00 95.25 84 LEU A CA 1
ATOM 660 C C . LEU A 1 84 ? -3.409 -7.422 1.993 1.00 95.25 84 LEU A C 1
ATOM 662 O O . LEU A 1 84 ? -3.547 -8.617 1.777 1.00 95.25 84 LEU A O 1
ATOM 666 N N . ILE A 1 85 ? -2.353 -6.944 2.653 1.00 95.56 85 ILE A N 1
ATOM 667 C CA . ILE A 1 85 ? -1.287 -7.830 3.140 1.00 95.56 85 ILE A CA 1
ATOM 668 C C . ILE A 1 85 ? -1.786 -8.667 4.321 1.00 95.56 85 ILE A C 1
ATOM 670 O O . ILE A 1 85 ? -1.823 -9.899 4.263 1.00 95.56 85 ILE A O 1
ATOM 674 N N . ARG A 1 86 ? -2.200 -8.010 5.409 1.00 94.75 86 ARG A N 1
ATOM 675 C CA . ARG A 1 86 ? -2.426 -8.669 6.704 1.00 94.75 86 ARG A CA 1
ATOM 676 C C . ARG A 1 86 ? -3.617 -9.619 6.689 1.00 94.75 86 ARG A C 1
ATOM 678 O O . ARG A 1 86 ? -3.559 -10.670 7.321 1.00 94.75 86 ARG A O 1
ATOM 685 N N . LEU A 1 87 ? -4.685 -9.274 5.971 1.00 93.81 87 LEU A N 1
ATOM 686 C CA . LEU A 1 87 ? -5.921 -10.060 5.976 1.00 93.81 87 LEU A CA 1
ATOM 687 C C . LEU A 1 87 ? -5.941 -11.160 4.913 1.00 93.81 87 LEU A C 1
ATOM 689 O O . LEU A 1 87 ? -6.805 -12.033 4.973 1.00 93.81 87 LEU A O 1
ATOM 693 N N . THR A 1 88 ? -5.005 -11.142 3.958 1.00 92.44 88 THR A N 1
ATOM 694 C CA . THR A 1 88 ? -4.895 -12.184 2.922 1.00 92.44 88 THR A CA 1
ATOM 695 C C . THR A 1 88 ? -3.675 -13.095 3.093 1.00 92.44 88 THR A C 1
ATOM 697 O O . THR A 1 88 ? -3.649 -14.183 2.521 1.00 92.44 88 THR A O 1
ATOM 700 N N . SER A 1 89 ? -2.712 -12.722 3.942 1.00 91.38 89 SER A N 1
ATOM 701 C CA . SER A 1 89 ? -1.552 -13.555 4.282 1.00 91.38 89 SER A CA 1
ATOM 702 C C . SER A 1 89 ? -1.957 -14.937 4.822 1.00 91.38 89 SER A C 1
ATOM 704 O O . SER A 1 89 ? -2.932 -15.064 5.559 1.00 91.38 89 SER A O 1
ATOM 706 N N . GLY A 1 90 ? -1.234 -15.988 4.435 1.00 88.81 90 GLY A N 1
ATOM 707 C CA . GLY A 1 90 ? -1.466 -17.389 4.795 1.00 88.81 90 GLY A CA 1
ATOM 708 C C . GLY A 1 90 ? -2.630 -18.063 4.062 1.00 88.81 90 GLY A C 1
ATOM 709 O O . GLY A 1 90 ? -3.028 -19.161 4.444 1.00 88.81 90 GLY A O 1
ATOM 710 N N . ARG A 1 91 ? -3.217 -17.413 3.047 1.00 86.62 91 ARG A N 1
ATOM 711 C CA . ARG A 1 91 ? -4.472 -17.865 2.412 1.00 86.62 91 ARG A CA 1
ATOM 712 C C . ARG A 1 91 ? -4.360 -18.131 0.909 1.00 86.62 91 ARG A C 1
ATOM 714 O O . ARG A 1 91 ? -5.382 -18.289 0.248 1.00 86.62 91 ARG A O 1
ATOM 721 N N . GLY A 1 92 ? -3.144 -18.179 0.366 1.00 88.75 92 GLY A N 1
ATOM 722 C CA . GLY A 1 92 ? -2.920 -18.521 -1.041 1.00 88.75 92 GLY A CA 1
ATOM 723 C C . GLY A 1 92 ? -3.294 -17.411 -2.034 1.00 88.75 92 GLY A C 1
ATOM 724 O O . GLY A 1 92 ? -3.584 -17.701 -3.193 1.00 88.75 92 GLY A O 1
ATOM 725 N N . TYR A 1 93 ? -3.360 -16.147 -1.594 1.00 91.56 93 TYR A N 1
ATOM 726 C CA . TYR A 1 93 ? -3.696 -15.027 -2.479 1.00 91.56 93 TYR A CA 1
ATOM 727 C C . TYR A 1 93 ? -2.476 -14.509 -3.244 1.00 91.56 93 TYR A C 1
ATOM 729 O O . TYR A 1 93 ? -1.382 -14.366 -2.692 1.00 91.56 93 TYR A O 1
ATOM 737 N N . THR A 1 94 ? -2.725 -14.130 -4.498 1.00 94.12 94 THR A N 1
ATOM 738 C CA . THR A 1 94 ? -1.866 -13.238 -5.280 1.00 94.12 94 THR A CA 1
ATOM 739 C C . THR A 1 94 ? -2.453 -11.832 -5.249 1.00 94.12 94 THR A C 1
ATOM 741 O O . THR A 1 94 ? -3.632 -11.645 -5.562 1.00 94.12 94 THR A O 1
ATOM 744 N N . LEU A 1 95 ? -1.636 -10.841 -4.900 1.00 95.56 95 LEU A N 1
ATOM 745 C CA . LEU A 1 95 ? -2.024 -9.434 -4.936 1.00 95.56 95 LEU A CA 1
ATOM 746 C C . LEU A 1 95 ? -1.631 -8.808 -6.276 1.00 95.56 95 LEU A C 1
ATOM 748 O O . LEU A 1 95 ? -0.505 -8.975 -6.735 1.00 95.56 95 LEU A O 1
ATOM 752 N N . LEU A 1 96 ? -2.560 -8.075 -6.887 1.00 95.81 96 LEU A N 1
ATOM 753 C CA . LEU A 1 96 ? -2.320 -7.251 -8.070 1.00 95.81 96 LEU A CA 1
ATOM 754 C C . LEU A 1 96 ? -2.760 -5.830 -7.728 1.00 95.81 96 LEU A C 1
ATOM 756 O O . LEU A 1 96 ? -3.948 -5.613 -7.486 1.00 95.81 96 LEU A O 1
ATOM 760 N N . ILE A 1 97 ? -1.811 -4.900 -7.659 1.00 95.69 97 ILE A N 1
ATOM 761 C CA . ILE A 1 97 ? -2.053 -3.539 -7.173 1.00 95.69 97 ILE A CA 1
ATOM 762 C C . ILE A 1 97 ? -1.537 -2.541 -8.206 1.00 95.69 97 ILE A C 1
ATOM 764 O O . ILE A 1 97 ? -0.393 -2.630 -8.647 1.00 95.69 97 ILE A O 1
ATOM 768 N N . ASP A 1 98 ? -2.393 -1.606 -8.597 1.00 95.44 98 ASP A N 1
ATOM 769 C CA . ASP A 1 98 ? -2.061 -0.530 -9.527 1.00 95.44 98 ASP A CA 1
ATOM 770 C C . ASP A 1 98 ? -1.936 0.779 -8.746 1.00 95.44 98 ASP A C 1
ATOM 772 O O . ASP A 1 98 ? -2.807 1.088 -7.935 1.00 95.44 98 ASP A O 1
ATOM 776 N N . GLU A 1 99 ? -0.828 1.488 -8.949 1.00 94.56 99 GLU A N 1
ATOM 777 C CA . GLU A 1 99 ? -0.451 2.735 -8.271 1.00 94.56 99 GLU A CA 1
ATOM 778 C C . GLU A 1 99 ? -0.667 2.706 -6.740 1.00 94.56 99 GLU A C 1
ATOM 780 O O . GLU A 1 99 ? -1.394 3.539 -6.193 1.00 94.56 99 GLU A O 1
ATOM 785 N N . PRO A 1 100 ? -0.029 1.759 -6.014 1.00 94.88 100 PRO A N 1
ATOM 786 C CA . PRO A 1 100 ? -0.135 1.661 -4.551 1.00 94.88 100 PRO A CA 1
ATOM 787 C C . PRO A 1 100 ? 0.361 2.921 -3.831 1.00 94.88 100 PRO A C 1
ATOM 789 O O . PRO A 1 100 ? 0.014 3.163 -2.683 1.00 94.88 100 PRO A O 1
ATOM 792 N N . ASP A 1 101 ? 1.214 3.694 -4.491 1.00 94.62 101 ASP A N 1
ATOM 793 C CA . ASP A 1 101 ? 1.820 4.913 -3.981 1.00 94.62 101 ASP A CA 1
ATOM 794 C C . ASP A 1 101 ? 0.943 6.161 -4.183 1.00 94.62 101 ASP A C 1
ATOM 796 O O . ASP A 1 101 ? 1.2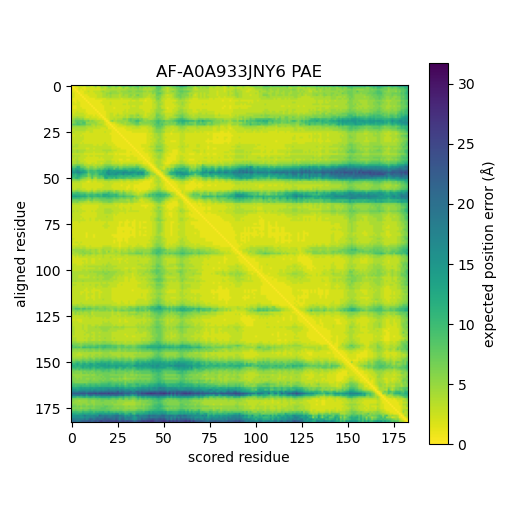79 7.243 -3.700 1.00 94.62 101 ASP A O 1
ATOM 800 N N . ASN A 1 102 ? -0.199 6.027 -4.862 1.00 93.62 102 ASN A N 1
ATOM 801 C CA . ASN A 1 102 ? -1.116 7.139 -5.046 1.00 93.62 102 ASN A CA 1
ATOM 802 C C . ASN A 1 102 ? -1.702 7.582 -3.692 1.00 93.62 102 ASN A C 1
ATOM 804 O O . ASN A 1 102 ? -2.142 6.763 -2.885 1.00 93.62 102 ASN A O 1
ATOM 808 N N . TYR A 1 103 ? -1.723 8.895 -3.453 1.00 93.38 103 TYR A N 1
ATOM 809 C CA . TYR A 1 103 ? -2.172 9.543 -2.210 1.00 93.38 103 TYR A CA 1
ATOM 810 C C . TYR A 1 103 ? -1.351 9.267 -0.941 1.00 93.38 103 TYR A C 1
ATOM 812 O O . TYR A 1 103 ? -1.712 9.795 0.112 1.00 93.38 103 TYR A O 1
ATOM 820 N N . VAL A 1 104 ? -0.259 8.503 -1.017 1.00 94.94 104 VAL A N 1
ATOM 821 C CA . VAL A 1 104 ? 0.615 8.223 0.132 1.00 94.94 104 VAL A CA 1
ATOM 822 C C . VAL A 1 104 ? 1.987 8.868 -0.044 1.00 94.94 104 VAL A C 1
ATOM 824 O O . VAL A 1 104 ? 2.511 9.018 -1.147 1.00 94.94 104 VAL A O 1
ATOM 827 N N . SER A 1 105 ? 2.576 9.300 1.062 1.00 94.00 105 SER A N 1
ATOM 828 C CA . SER A 1 105 ? 3.891 9.934 1.089 1.00 94.00 105 SER A CA 1
ATOM 829 C C . SER A 1 105 ? 5.028 8.909 1.171 1.00 94.00 105 SER A C 1
ATOM 831 O O . SER A 1 105 ? 4.823 7.744 1.512 1.00 94.00 105 SER A O 1
ATOM 833 N N . LEU A 1 106 ? 6.263 9.347 0.892 1.00 92.56 106 LEU A N 1
ATOM 834 C CA . LEU A 1 106 ? 7.450 8.478 0.947 1.00 92.56 106 LEU A CA 1
ATOM 835 C C . LEU A 1 106 ? 7.638 7.780 2.314 1.00 92.56 106 LEU A C 1
ATOM 837 O O . LEU A 1 106 ? 7.900 6.577 2.321 1.00 92.56 106 LEU A O 1
ATOM 841 N N . PRO A 1 107 ? 7.476 8.465 3.469 1.00 93.50 107 PRO A N 1
ATOM 842 C CA . PRO A 1 107 ? 7.573 7.806 4.774 1.00 93.50 107 PRO A CA 1
ATOM 843 C C . PRO A 1 107 ? 6.463 6.785 5.046 1.00 93.50 107 PRO A C 1
ATOM 845 O O . PRO A 1 107 ? 6.661 5.897 5.868 1.00 93.50 107 PRO A O 1
ATOM 848 N N . GLU A 1 108 ? 5.315 6.903 4.376 1.00 95.00 108 GLU A N 1
ATOM 849 C CA . GLU A 1 108 ? 4.166 6.010 4.559 1.00 95.00 108 GLU A CA 1
ATOM 850 C C . GLU A 1 108 ? 4.248 4.778 3.645 1.00 95.00 108 GLU A C 1
ATOM 852 O O . GLU A 1 108 ? 3.973 3.662 4.084 1.00 95.00 108 GLU A O 1
ATOM 857 N N . ILE A 1 109 ? 4.665 4.952 2.385 1.00 95.19 109 ILE A N 1
ATOM 858 C CA . ILE A 1 109 ? 4.753 3.847 1.419 1.00 95.19 109 ILE A CA 1
ATOM 859 C C . ILE A 1 109 ? 5.940 2.922 1.696 1.00 95.19 109 ILE A C 1
ATOM 861 O O . ILE A 1 109 ? 5.834 1.714 1.493 1.00 95.19 109 ILE A O 1
ATOM 865 N N . GLN A 1 110 ? 7.066 3.450 2.186 1.00 95.38 110 GLN A N 1
ATOM 866 C CA . GLN A 1 110 ? 8.278 2.644 2.320 1.00 95.38 110 GLN A CA 1
ATOM 867 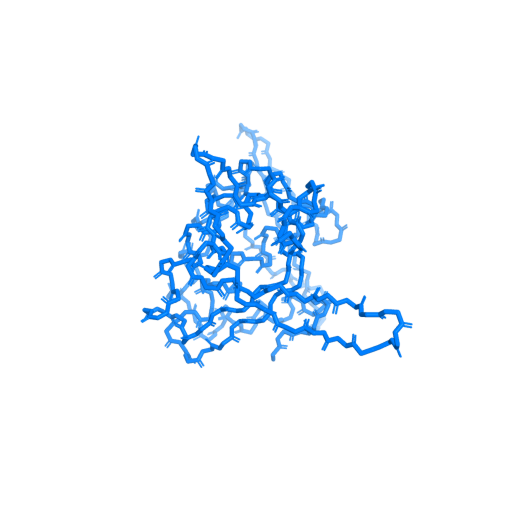C C . GLN A 1 110 ? 8.164 1.509 3.358 1.00 95.38 110 GLN A C 1
ATOM 869 O O . GLN A 1 110 ? 8.536 0.381 3.029 1.00 95.38 110 GLN A O 1
ATOM 874 N N . PRO A 1 111 ? 7.620 1.719 4.574 1.00 95.75 111 PRO A N 1
ATOM 875 C CA . PRO A 1 111 ? 7.354 0.621 5.505 1.00 95.75 111 PRO A CA 1
ATOM 876 C C . PRO A 1 111 ? 6.421 -0.440 4.913 1.00 95.75 111 PRO A C 1
ATOM 878 O O . PRO A 1 111 ? 6.640 -1.637 5.106 1.00 95.75 111 PRO A O 1
ATOM 881 N N . TRP A 1 112 ? 5.418 -0.013 4.142 1.00 97.19 112 TRP A N 1
ATOM 882 C CA . TRP A 1 112 ? 4.504 -0.928 3.468 1.00 97.19 112 TRP A CA 1
ATOM 883 C C . TRP A 1 112 ? 5.201 -1.757 2.377 1.00 97.19 112 TRP A C 1
ATOM 885 O O . TRP A 1 112 ? 4.949 -2.956 2.275 1.00 97.19 112 TRP A O 1
ATOM 895 N N . LEU A 1 113 ? 6.119 -1.167 1.601 1.00 96.75 113 LEU A N 1
ATOM 896 C CA . LEU A 1 113 ? 6.909 -1.894 0.599 1.00 96.75 113 LEU A CA 1
ATOM 897 C C . LEU A 1 113 ? 7.785 -2.982 1.228 1.00 96.75 113 LEU A C 1
ATOM 899 O O . LEU A 1 113 ? 7.872 -4.084 0.682 1.00 96.75 113 LEU A O 1
ATOM 903 N N . VAL A 1 114 ? 8.400 -2.688 2.379 1.00 95.69 114 VAL A N 1
ATOM 904 C CA . VAL A 1 114 ? 9.166 -3.676 3.154 1.00 95.69 114 VAL A CA 1
ATOM 905 C C . VAL A 1 114 ? 8.254 -4.824 3.577 1.00 95.69 114 VAL A C 1
ATOM 907 O O . VAL A 1 114 ? 8.550 -5.983 3.297 1.00 95.69 114 VAL A O 1
ATOM 910 N N . GLU A 1 115 ? 7.102 -4.508 4.171 1.00 95.94 115 GLU A N 1
ATOM 911 C CA . GLU A 1 115 ? 6.149 -5.520 4.626 1.00 95.94 115 GLU A CA 1
ATOM 912 C C . GLU A 1 115 ? 5.618 -6.389 3.475 1.00 95.94 115 GLU A C 1
ATOM 914 O O . GLU A 1 115 ? 5.504 -7.608 3.617 1.00 95.94 115 GLU A O 1
ATOM 919 N N . LEU A 1 116 ? 5.323 -5.789 2.319 1.00 96.12 116 LEU A N 1
ATOM 920 C CA . LEU A 1 116 ? 4.886 -6.524 1.136 1.00 96.12 116 LEU A CA 1
ATOM 921 C C . LEU A 1 116 ? 5.977 -7.468 0.631 1.00 96.12 116 LEU A C 1
ATOM 923 O O . LEU A 1 116 ? 5.682 -8.616 0.296 1.00 96.12 116 LEU A O 1
ATOM 927 N N . SER A 1 117 ? 7.221 -6.986 0.574 1.00 94.75 117 SER A N 1
ATOM 928 C CA . SER A 1 117 ? 8.369 -7.783 0.143 1.00 94.75 117 SER A CA 1
ATOM 929 C C . SER A 1 117 ? 8.611 -8.968 1.075 1.00 94.75 117 SER A C 1
ATOM 931 O O . SER A 1 117 ? 8.901 -10.057 0.590 1.00 94.75 117 SER A O 1
ATOM 933 N N . ASP A 1 118 ? 8.470 -8.776 2.387 1.00 94.06 118 ASP A N 1
ATOM 934 C CA . ASP A 1 118 ? 8.622 -9.843 3.381 1.00 94.06 118 ASP A CA 1
ATOM 935 C C . ASP A 1 118 ? 7.463 -10.848 3.325 1.00 94.06 118 ASP A C 1
ATOM 937 O O . ASP A 1 118 ? 7.646 -12.047 3.543 1.00 94.06 118 ASP A O 1
ATOM 941 N N . ALA A 1 119 ? 6.25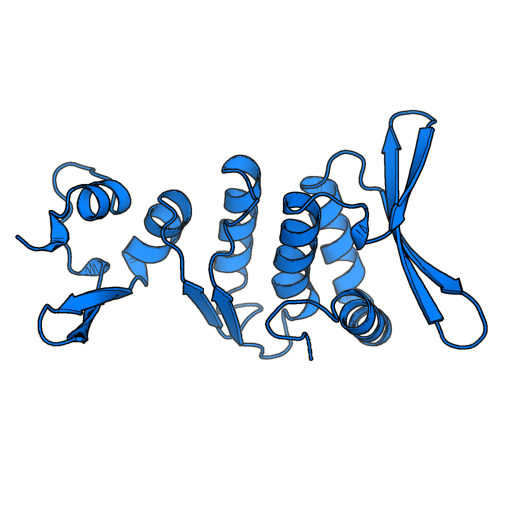1 -10.375 3.025 1.00 94.31 119 ALA A N 1
ATOM 942 C CA . ALA A 1 119 ? 5.082 -11.231 2.893 1.00 94.31 119 ALA A CA 1
ATOM 943 C C . ALA A 1 119 ? 5.103 -12.055 1.595 1.00 94.31 119 ALA A C 1
ATOM 945 O O . ALA A 1 119 ? 4.619 -13.189 1.596 1.00 94.31 119 ALA A O 1
ATOM 946 N N . ALA A 1 120 ? 5.639 -11.523 0.496 1.00 93.25 120 ALA A N 1
ATOM 947 C CA . ALA A 1 120 ? 5.689 -12.206 -0.794 1.00 93.25 120 ALA A CA 1
ATOM 948 C C . ALA A 1 120 ? 6.579 -13.464 -0.750 1.00 93.25 120 ALA A C 1
ATOM 950 O O . ALA A 1 120 ? 7.764 -13.407 -0.439 1.00 93.25 120 ALA A O 1
ATOM 951 N N . GLY A 1 121 ? 6.005 -14.623 -1.080 1.00 88.50 121 GLY A N 1
ATOM 952 C CA . GLY A 1 121 ? 6.671 -15.928 -1.029 1.00 88.50 121 GLY A CA 1
ATOM 953 C C . GLY A 1 121 ? 6.705 -16.584 0.357 1.00 88.50 121 GLY A C 1
ATOM 954 O O . GLY A 1 121 ? 7.184 -17.711 0.474 1.00 88.50 121 GLY A O 1
ATOM 955 N N . ALA A 1 122 ? 6.193 -15.916 1.396 1.00 88.75 122 ALA A N 1
ATOM 956 C CA . ALA A 1 122 ? 6.091 -16.462 2.751 1.00 88.75 122 ALA A CA 1
ATOM 957 C C . ALA A 1 122 ? 4.635 -16.524 3.234 1.00 88.75 122 ALA A C 1
ATOM 959 O O . ALA A 1 122 ? 4.133 -17.589 3.588 1.00 88.75 122 ALA A O 1
ATOM 960 N N . GLY A 1 123 ? 3.954 -15.377 3.248 1.00 87.25 123 GLY A N 1
ATOM 961 C CA . GLY A 1 123 ? 2.540 -15.256 3.605 1.00 87.25 123 GLY A CA 1
ATOM 962 C C . GLY A 1 123 ? 1.623 -15.080 2.393 1.00 87.25 123 GLY A C 1
ATOM 963 O O . GLY A 1 123 ? 0.494 -15.560 2.386 1.00 87.25 123 GLY A O 1
ATOM 964 N N . LEU A 1 124 ? 2.096 -14.409 1.352 1.00 92.94 124 LEU A N 1
ATOM 965 C CA . LEU A 1 124 ? 1.411 -14.250 0.073 1.00 92.94 124 LEU A CA 1
ATOM 966 C C . LEU A 1 124 ? 2.090 -15.141 -0.962 1.00 92.94 124 LEU A C 1
ATOM 968 O O . LEU A 1 124 ? 3.308 -15.283 -0.934 1.00 92.94 124 LEU A O 1
ATOM 972 N N . GLU A 1 125 ? 1.331 -15.680 -1.913 1.00 93.19 125 GLU A N 1
ATOM 973 C CA . GLU A 1 125 ? 1.926 -16.463 -3.006 1.00 93.19 125 GLU A CA 1
ATOM 974 C C . GLU A 1 125 ? 2.766 -15.556 -3.909 1.00 93.19 125 GLU A C 1
ATOM 976 O O . GLU A 1 125 ? 3.895 -15.874 -4.277 1.00 93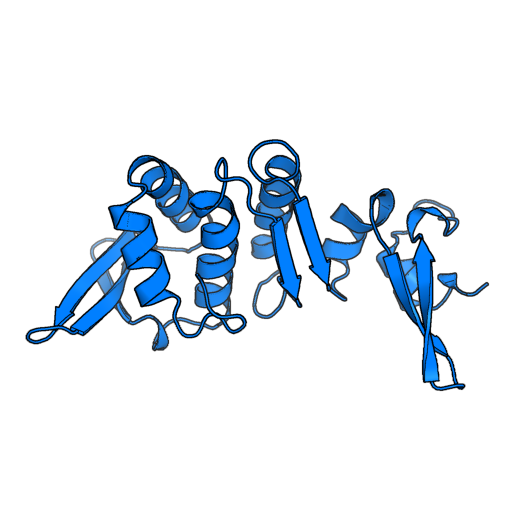.19 125 GLU A O 1
ATOM 981 N N . GLN A 1 126 ? 2.214 -14.389 -4.252 1.00 94.50 126 GLN A N 1
ATOM 982 C CA . GLN A 1 126 ? 2.858 -13.411 -5.119 1.00 94.50 126 GLN A CA 1
ATOM 983 C C . GLN A 1 126 ? 2.231 -12.023 -4.934 1.00 94.50 126 GLN A C 1
ATOM 985 O O . GLN A 1 126 ? 1.041 -11.900 -4.643 1.00 94.50 126 GLN A O 1
ATOM 990 N N . ALA A 1 127 ? 3.017 -10.976 -5.170 1.00 95.69 127 ALA A N 1
ATOM 991 C CA . ALA A 1 127 ? 2.528 -9.616 -5.350 1.00 95.69 127 ALA A CA 1
ATOM 992 C C . ALA A 1 127 ? 3.037 -9.053 -6.685 1.00 95.69 127 ALA A C 1
ATOM 994 O O . ALA A 1 127 ? 4.209 -9.211 -7.023 1.00 95.69 127 ALA A O 1
ATOM 995 N N . ILE A 1 128 ? 2.150 -8.414 -7.446 1.00 96.31 128 ILE A N 1
ATOM 996 C CA . ILE A 1 128 ? 2.450 -7.720 -8.700 1.00 96.31 128 ILE A CA 1
ATOM 997 C C . ILE A 1 128 ? 1.987 -6.278 -8.538 1.00 96.31 128 ILE A C 1
ATOM 999 O O . ILE A 1 128 ? 0.821 -6.034 -8.225 1.00 96.31 128 ILE A O 1
ATOM 1003 N N . LEU A 1 129 ? 2.901 -5.336 -8.755 1.00 96.69 129 LEU A N 1
ATOM 1004 C CA . LEU A 1 129 ? 2.631 -3.912 -8.634 1.00 96.69 129 LEU A CA 1
ATOM 1005 C C . LEU A 1 129 ? 2.871 -3.220 -9.973 1.00 96.69 129 LEU A C 1
ATOM 1007 O O . LEU A 1 129 ? 3.821 -3.550 -10.684 1.00 96.69 129 LEU A O 1
ATOM 1011 N N . CYS A 1 130 ? 2.037 -2.236 -10.281 1.00 96.62 130 CYS A N 1
ATOM 1012 C CA . CYS A 1 130 ? 2.274 -1.262 -11.336 1.00 96.62 130 CYS A CA 1
ATOM 1013 C C . CYS A 1 130 ? 2.468 0.102 -10.671 1.00 96.62 130 CYS A C 1
ATOM 1015 O O . CYS A 1 130 ? 1.653 0.511 -9.850 1.00 96.62 130 CYS A O 1
ATOM 1017 N N . SER A 1 131 ? 3.589 0.764 -10.944 1.00 95.56 131 SER A N 1
ATOM 1018 C CA . SER A 1 131 ? 3.906 2.057 -10.343 1.00 95.56 131 SER A CA 1
ATOM 1019 C C . SER A 1 131 ? 4.933 2.797 -11.190 1.00 95.56 131 SER A C 1
ATOM 1021 O O . SER A 1 131 ? 5.820 2.189 -11.794 1.00 95.56 131 SER A O 1
ATOM 1023 N N . HIS A 1 132 ? 4.815 4.119 -11.206 1.00 92.81 132 HIS A N 1
ATOM 1024 C CA . HIS A 1 132 ? 5.807 5.032 -11.766 1.00 92.81 132 HIS A CA 1
ATOM 1025 C C . HIS A 1 132 ? 6.690 5.668 -10.675 1.00 92.81 132 HIS A C 1
ATOM 1027 O O . HIS A 1 132 ? 7.542 6.508 -10.970 1.00 92.81 132 HIS A O 1
ATOM 1033 N N . ASN A 1 133 ? 6.483 5.294 -9.411 1.00 95.00 133 ASN A N 1
ATOM 1034 C CA . ASN A 1 133 ? 7.125 5.915 -8.266 1.00 95.00 133 ASN A CA 1
ATOM 1035 C C . ASN A 1 133 ? 8.607 5.539 -8.163 1.00 95.00 133 ASN A C 1
ATOM 1037 O O . ASN A 1 133 ? 8.926 4.346 -8.129 1.00 95.00 133 ASN A O 1
ATOM 1041 N N . PRO A 1 134 ? 9.517 6.519 -8.025 1.00 93.94 134 PRO A N 1
ATOM 1042 C CA . PRO A 1 134 ? 10.935 6.247 -7.832 1.00 93.94 134 PRO A CA 1
ATOM 1043 C C . PRO A 1 134 ? 11.240 5.308 -6.661 1.00 93.94 134 PRO A C 1
ATOM 1045 O O . PRO A 1 134 ? 12.103 4.449 -6.805 1.00 93.94 134 PRO A O 1
ATOM 1048 N N . GLU A 1 135 ? 10.520 5.419 -5.540 1.00 94.81 135 GLU A N 1
ATOM 1049 C CA . GLU A 1 135 ? 10.764 4.593 -4.351 1.00 94.81 135 GLU A CA 1
ATOM 1050 C C . GLU A 1 135 ? 10.387 3.128 -4.607 1.00 94.81 135 GLU A C 1
ATOM 1052 O O . GLU A 1 135 ? 11.175 2.223 -4.337 1.00 94.81 135 GLU A O 1
ATOM 1057 N N . VAL A 1 136 ? 9.228 2.886 -5.232 1.00 94.62 136 VAL A N 1
ATOM 1058 C CA . VAL A 1 136 ? 8.782 1.535 -5.618 1.00 94.62 136 VAL A CA 1
ATOM 1059 C C . VAL A 1 136 ? 9.755 0.912 -6.622 1.00 94.62 136 VAL A C 1
ATOM 1061 O O . VAL A 1 136 ? 10.146 -0.252 -6.482 1.00 94.62 136 VAL A O 1
ATOM 1064 N N . ILE A 1 137 ? 10.175 1.693 -7.623 1.00 94.19 137 ILE A N 1
ATOM 1065 C CA . ILE A 1 137 ? 11.129 1.266 -8.651 1.00 94.19 137 ILE A CA 1
ATOM 1066 C C . ILE A 1 137 ? 12.470 0.890 -8.016 1.00 94.19 137 ILE A C 1
ATOM 1068 O O . ILE A 1 137 ? 12.986 -0.204 -8.251 1.00 94.19 137 ILE A O 1
ATOM 1072 N N . ASP A 1 138 ? 13.043 1.777 -7.209 1.00 93.12 138 ASP A N 1
ATOM 1073 C CA . ASP A 1 138 ? 14.374 1.569 -6.647 1.00 93.12 138 ASP A CA 1
ATOM 1074 C C . ASP A 1 138 ? 14.390 0.429 -5.620 1.00 93.12 138 ASP A C 1
ATOM 1076 O O . ASP A 1 138 ? 15.373 -0.316 -5.553 1.00 93.12 138 ASP A O 1
ATOM 1080 N N . TYR A 1 139 ? 13.297 0.245 -4.872 1.00 94.06 139 TYR A N 1
ATOM 1081 C CA . TYR A 1 139 ? 13.188 -0.803 -3.862 1.00 94.06 139 TYR A CA 1
ATOM 1082 C C . TYR A 1 139 ? 12.945 -2.200 -4.465 1.00 94.06 139 TYR A C 1
ATOM 1084 O O . TYR A 1 139 ? 13.660 -3.145 -4.126 1.00 94.06 139 TYR A O 1
ATOM 1092 N N . LEU A 1 140 ? 11.977 -2.353 -5.382 1.00 93.31 140 LEU A N 1
ATOM 1093 C CA . LEU A 1 140 ? 11.547 -3.673 -5.885 1.00 93.31 140 LEU A CA 1
ATOM 1094 C C . LEU A 1 140 ? 12.044 -3.994 -7.299 1.00 93.31 140 LEU A C 1
ATOM 1096 O O . LEU A 1 140 ? 12.380 -5.143 -7.614 1.00 93.31 140 LEU A O 1
ATOM 1100 N N . ALA A 1 141 ? 12.067 -2.998 -8.184 1.00 91.38 141 ALA A N 1
ATOM 1101 C CA . ALA A 1 141 ? 12.176 -3.246 -9.618 1.00 91.38 141 ALA A CA 1
ATOM 1102 C C . ALA A 1 141 ? 13.595 -3.637 -10.059 1.00 91.38 141 ALA A C 1
ATOM 1104 O O . ALA A 1 141 ? 13.755 -4.305 -11.080 1.00 91.38 141 ALA A O 1
ATOM 1105 N N . SER A 1 142 ? 14.619 -3.318 -9.264 1.00 85.00 142 SER A N 1
ATOM 1106 C CA . SER A 1 142 ? 16.006 -3.724 -9.538 1.00 85.00 142 SER A CA 1
ATOM 1107 C C . SER A 1 142 ? 16.183 -5.245 -9.672 1.00 85.00 142 SER A C 1
ATOM 1109 O O . SER A 1 142 ? 17.028 -5.699 -10.443 1.00 85.00 142 SER A O 1
ATOM 1111 N N . LYS A 1 143 ? 15.371 -6.044 -8.965 1.00 84.62 143 LYS A N 1
ATOM 1112 C CA . LYS A 1 143 ? 15.432 -7.517 -9.002 1.00 84.62 143 LYS A CA 1
ATOM 1113 C C . LYS A 1 143 ? 14.323 -8.154 -9.834 1.00 84.62 143 LYS A C 1
ATOM 1115 O O . LYS A 1 143 ? 14.572 -9.150 -10.509 1.00 84.62 143 LYS A O 1
ATOM 1120 N N . HIS A 1 144 ? 13.111 -7.603 -9.770 1.00 89.44 144 HIS A N 1
ATOM 1121 C CA . HIS A 1 144 ? 11.899 -8.239 -10.309 1.00 89.44 144 HIS A CA 1
ATOM 1122 C C . HIS A 1 144 ? 11.140 -7.363 -11.315 1.00 89.44 144 HIS A C 1
ATOM 1124 O O . HIS A 1 144 ? 10.034 -7.701 -11.728 1.00 89.44 144 HIS A O 1
ATOM 1130 N N . GLY A 1 145 ? 11.709 -6.219 -11.690 1.00 94.00 145 GLY A N 1
ATOM 1131 C CA . GLY A 1 145 ? 11.030 -5.208 -12.479 1.00 94.00 145 GLY A CA 1
ATOM 1132 C C . GLY A 1 145 ? 10.916 -5.548 -13.960 1.00 94.00 145 GLY A C 1
ATOM 1133 O O . GLY A 1 145 ? 11.871 -5.997 -14.600 1.00 94.00 145 GLY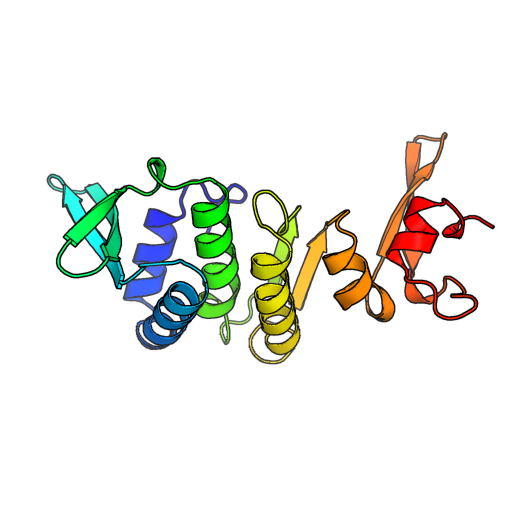 A O 1
ATOM 1134 N N . HIS A 1 146 ? 9.752 -5.232 -14.514 1.00 95.19 146 HIS A N 1
ATOM 1135 C CA . HIS A 1 146 ? 9.499 -5.211 -15.946 1.00 95.19 146 HIS A CA 1
ATOM 1136 C C . HIS A 1 146 ? 9.173 -3.782 -16.374 1.00 95.19 146 HIS A C 1
ATOM 1138 O O . HIS A 1 146 ? 8.326 -3.134 -15.763 1.00 95.19 146 HIS A O 1
ATOM 1144 N N . LEU A 1 147 ? 9.826 -3.306 -17.430 1.00 93.62 147 LEU A N 1
ATOM 1145 C CA . LEU A 1 147 ? 9.492 -2.039 -18.065 1.00 93.62 147 LEU A CA 1
ATOM 1146 C C . LEU A 1 147 ? 8.526 -2.304 -19.212 1.00 93.62 147 LEU A C 1
ATOM 1148 O O . LEU A 1 147 ? 8.798 -3.134 -20.081 1.00 93.62 147 LEU A O 1
ATOM 1152 N N . LEU A 1 148 ? 7.396 -1.603 -19.199 1.00 93.25 148 LEU A N 1
ATOM 1153 C CA . LEU A 1 148 ? 6.412 -1.634 -20.270 1.00 93.25 148 LEU A CA 1
ATOM 1154 C C . LEU A 1 148 ? 6.525 -0.330 -21.057 1.00 93.25 148 LEU A C 1
ATOM 1156 O O . LEU A 1 148 ? 6.262 0.744 -20.522 1.00 93.25 148 LEU A O 1
ATOM 1160 N N . GLU A 1 149 ? 6.876 -0.425 -22.336 1.00 90.44 149 GLU A N 1
ATOM 1161 C CA . GLU A 1 149 ? 7.014 0.733 -23.221 1.00 90.44 149 GLU A CA 1
ATOM 1162 C C . GLU A 1 149 ? 6.082 0.610 -24.418 1.00 90.44 149 GLU A C 1
ATOM 1164 O O . GLU A 1 149 ? 5.931 -0.463 -25.003 1.00 90.44 149 GLU A O 1
ATOM 1169 N N . ARG A 1 150 ? 5.475 1.727 -24.821 1.00 90.81 150 ARG A N 1
ATOM 1170 C CA . ARG A 1 150 ? 4.633 1.777 -26.015 1.00 90.81 150 ARG A CA 1
ATOM 1171 C C . ARG A 1 150 ? 5.438 2.280 -27.207 1.00 90.81 150 ARG A C 1
ATOM 1173 O O . ARG A 1 150 ? 5.913 3.412 -27.210 1.00 90.81 150 ARG A O 1
ATOM 1180 N N . GLU A 1 151 ? 5.545 1.456 -28.239 1.00 89.12 151 GLU A N 1
ATOM 1181 C CA . GLU A 1 151 ? 6.163 1.841 -29.505 1.00 89.12 151 GLU A CA 1
ATOM 1182 C C . GLU A 1 151 ? 5.269 2.802 -30.299 1.00 89.12 151 GLU A C 1
ATOM 1184 O O . GLU A 1 151 ? 4.047 2.845 -30.129 1.00 89.12 151 GLU A O 1
ATOM 1189 N N . THR A 1 152 ? 5.863 3.526 -31.252 1.00 88.62 152 THR A N 1
ATOM 1190 C CA . THR A 1 152 ? 5.124 4.382 -32.201 1.00 88.62 152 THR A CA 1
ATOM 1191 C C . THR A 1 152 ? 4.117 3.598 -33.045 1.00 88.62 152 THR A C 1
ATOM 1193 O O . THR A 1 152 ? 3.121 4.157 -33.495 1.00 88.62 152 THR A O 1
ATOM 1196 N N . THR A 1 153 ? 4.344 2.293 -33.216 1.00 90.19 153 THR A N 1
ATOM 1197 C CA . THR A 1 153 ? 3.441 1.344 -33.884 1.00 90.19 153 THR A CA 1
ATOM 1198 C C . THR A 1 153 ? 2.186 1.028 -33.062 1.00 90.19 153 THR A C 1
ATOM 1200 O O . THR A 1 153 ? 1.230 0.467 -33.591 1.00 90.19 153 THR A O 1
ATOM 1203 N N . GLY A 1 154 ? 2.171 1.381 -31.772 1.00 89.56 154 GLY A N 1
ATOM 1204 C CA . GLY A 1 154 ? 1.101 1.064 -30.830 1.00 89.56 154 GLY A CA 1
ATOM 1205 C C . GLY A 1 154 ? 1.267 -0.271 -30.098 1.00 89.56 154 GLY A C 1
ATOM 1206 O O . GLY A 1 154 ? 0.434 -0.573 -29.246 1.00 89.56 154 GLY A O 1
ATOM 1207 N N . VAL A 1 155 ? 2.321 -1.039 -30.390 1.00 93.69 155 VAL A N 1
ATOM 1208 C CA . VAL A 1 155 ? 2.670 -2.279 -29.678 1.00 93.69 155 VAL A CA 1
ATOM 1209 C C . VAL A 1 155 ? 3.307 -1.952 -28.325 1.00 93.69 155 VAL A C 1
ATOM 1211 O O . VAL A 1 155 ? 4.137 -1.048 -28.232 1.00 93.69 155 VAL A O 1
ATOM 1214 N N . THR A 1 156 ? 2.940 -2.699 -27.280 1.00 94.00 156 THR A N 1
ATOM 1215 C CA . THR A 1 156 ? 3.627 -2.646 -25.982 1.00 94.00 156 THR A CA 1
ATOM 1216 C C . THR A 1 156 ? 4.769 -3.653 -25.965 1.00 94.00 156 THR A C 1
ATOM 1218 O O . THR A 1 156 ? 4.544 -4.855 -26.122 1.00 94.00 156 THR A O 1
ATOM 1221 N N . ARG A 1 157 ? 5.989 -3.167 -25.750 1.00 92.62 157 ARG A N 1
ATOM 1222 C CA . ARG A 1 157 ? 7.180 -3.982 -25.516 1.00 92.62 157 ARG A CA 1
ATOM 1223 C C . ARG A 1 157 ? 7.397 -4.146 -24.016 1.00 92.62 157 ARG A C 1
ATOM 1225 O O . ARG A 1 157 ? 7.153 -3.218 -23.250 1.00 92.62 157 ARG A O 1
ATOM 1232 N N . VAL A 1 158 ? 7.875 -5.323 -23.622 1.00 93.19 158 VAL A N 1
ATOM 1233 C CA . VAL A 1 158 ? 8.278 -5.617 -22.245 1.00 93.19 158 VAL A CA 1
ATOM 1234 C C . VAL A 1 158 ? 9.769 -5.924 -22.220 1.00 93.19 158 VAL A C 1
ATOM 1236 O O . VAL A 1 158 ? 10.231 -6.779 -22.978 1.00 93.19 158 VAL A O 1
ATOM 1239 N N . SER A 1 159 ? 10.515 -5.253 -21.347 1.00 91.75 159 SER A N 1
ATOM 1240 C CA . SER A 1 159 ? 11.932 -5.525 -21.084 1.00 91.75 159 SER A CA 1
ATOM 1241 C C . SER A 1 159 ? 12.174 -5.739 -19.588 1.00 91.75 159 SER A C 1
ATOM 1243 O O . SER A 1 159 ? 11.396 -5.298 -18.742 1.00 91.75 159 SER A O 1
ATOM 1245 N N . LEU A 1 160 ? 13.228 -6.485 -19.248 1.00 92.56 160 LEU A N 1
ATOM 1246 C CA . LEU A 1 160 ? 13.630 -6.698 -17.858 1.00 92.56 160 LEU A CA 1
ATOM 1247 C C . LEU A 1 160 ? 14.425 -5.488 -17.370 1.00 92.56 160 LEU A C 1
ATOM 1249 O O . LEU A 1 160 ? 15.446 -5.148 -17.964 1.00 92.56 160 LEU A O 1
ATOM 1253 N N . LEU A 1 161 ? 14.001 -4.885 -16.260 1.00 89.38 161 LEU A N 1
ATOM 1254 C CA . LEU A 1 161 ? 14.705 -3.744 -15.668 1.00 89.38 161 LEU A CA 1
ATOM 1255 C C . LEU A 1 161 ? 16.078 -4.139 -15.105 1.00 89.38 161 LEU A C 1
ATOM 1257 O O . LEU A 1 161 ? 17.004 -3.336 -15.123 1.00 89.38 161 LEU A O 1
ATOM 1261 N N . SER A 1 162 ? 16.245 -5.396 -14.685 1.00 87.69 162 SER A N 1
ATOM 1262 C CA . SER A 1 162 ? 17.530 -5.944 -14.228 1.00 87.69 162 SER A CA 1
ATOM 1263 C C . SER A 1 162 ? 18.582 -6.080 -15.335 1.00 87.69 162 SER A C 1
ATOM 1265 O O . SER A 1 162 ? 19.760 -6.263 -15.036 1.00 87.69 162 SER A O 1
ATOM 1267 N N . ALA A 1 163 ? 18.178 -5.998 -16.607 1.00 85.75 163 ALA A N 1
ATOM 1268 C CA . ALA A 1 163 ? 19.095 -6.019 -17.743 1.00 85.75 163 ALA A CA 1
ATOM 1269 C C . ALA A 1 163 ? 19.663 -4.629 -18.082 1.00 85.75 163 ALA A C 1
ATOM 1271 O O . ALA A 1 163 ? 20.562 -4.535 -18.916 1.00 85.75 163 ALA A O 1
ATOM 1272 N N . ILE A 1 164 ? 19.151 -3.559 -17.460 1.00 84.06 164 ILE A N 1
ATOM 1273 C CA . ILE A 1 164 ? 19.619 -2.193 -17.703 1.00 84.06 164 ILE A CA 1
ATOM 1274 C C . ILE A 1 164 ? 20.946 -1.985 -16.958 1.00 84.06 164 ILE A C 1
ATOM 1276 O O . ILE A 1 164 ? 20.988 -2.149 -15.735 1.00 84.06 164 ILE A O 1
ATOM 1280 N N . PRO A 1 165 ? 22.036 -1.619 -17.655 1.00 79.06 165 PRO A N 1
ATOM 1281 C CA . PRO A 1 165 ? 23.310 -1.346 -17.007 1.00 79.06 165 PRO A CA 1
ATOM 1282 C C . PRO A 1 165 ? 23.192 -0.107 -16.112 1.00 79.06 165 PRO A C 1
ATOM 1284 O O . PRO A 1 165 ? 22.832 0.980 -16.562 1.00 79.06 165 PRO A O 1
ATOM 1287 N N . LEU A 1 166 ? 23.496 -0.276 -14.825 1.00 81.62 166 LEU A N 1
ATOM 1288 C CA . LEU A 1 166 ? 23.553 0.821 -13.864 1.00 81.62 166 LEU A CA 1
ATOM 1289 C C . LEU A 1 166 ? 25.000 1.299 -13.726 1.00 81.62 166 LEU A C 1
ATOM 1291 O O . LEU A 1 166 ? 25.829 0.633 -13.103 1.00 81.62 166 LEU A O 1
ATOM 1295 N N . ASP A 1 167 ? 25.299 2.473 -14.274 1.00 76.31 167 ASP A N 1
ATOM 1296 C CA . ASP A 1 167 ? 26.608 3.103 -14.118 1.00 76.31 167 ASP A CA 1
ATOM 1297 C C . ASP A 1 167 ? 26.737 3.798 -12.753 1.00 76.31 167 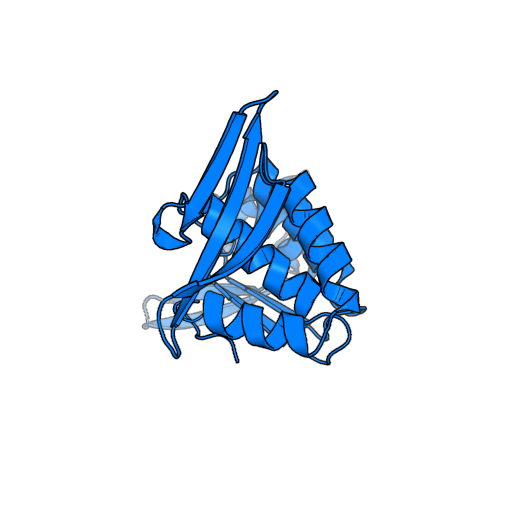ASP A C 1
ATOM 1299 O O . ASP A 1 167 ? 25.858 4.544 -12.314 1.00 76.31 167 ASP A O 1
ATOM 1303 N N . GLY A 1 168 ? 27.879 3.601 -12.088 1.00 68.38 168 GLY A N 1
ATOM 1304 C CA . GLY A 1 168 ? 28.377 4.517 -11.053 1.00 68.38 168 GLY A CA 1
ATOM 1305 C C . GLY A 1 168 ? 27.479 4.734 -9.827 1.00 68.38 168 GLY A C 1
ATOM 1306 O O . GLY A 1 168 ? 27.536 5.806 -9.230 1.00 68.38 168 GLY A O 1
ATOM 1307 N N . GLY A 1 169 ? 26.652 3.756 -9.446 1.00 77.56 169 GLY A N 1
ATOM 1308 C CA . GLY A 1 169 ? 25.765 3.870 -8.279 1.00 77.56 169 GLY A CA 1
ATOM 1309 C C . GLY A 1 169 ? 24.501 4.700 -8.520 1.00 77.56 169 GLY A C 1
ATOM 1310 O O . GLY A 1 169 ? 23.855 5.121 -7.559 1.00 77.56 169 GLY A O 1
ATOM 1311 N N . MET A 1 170 ? 24.135 4.947 -9.782 1.00 85.50 170 MET A N 1
ATOM 1312 C CA . MET A 1 170 ? 22.850 5.561 -10.107 1.00 85.50 170 MET A CA 1
ATOM 1313 C C . MET A 1 170 ? 21.678 4.666 -9.708 1.00 85.50 170 MET A C 1
ATOM 1315 O O . MET A 1 170 ? 21.714 3.444 -9.849 1.00 85.50 170 MET A O 1
ATOM 1319 N N . ARG A 1 171 ? 20.610 5.313 -9.238 1.00 90.62 171 ARG A N 1
ATOM 1320 C CA . ARG A 1 171 ? 19.331 4.662 -8.968 1.00 90.62 171 ARG A CA 1
ATOM 1321 C C . ARG A 1 171 ? 18.613 4.335 -10.276 1.00 90.62 171 ARG A C 1
ATOM 1323 O O . ARG A 1 171 ? 18.677 5.119 -11.227 1.00 90.62 171 ARG A O 1
ATOM 1330 N N . LEU A 1 172 ? 17.906 3.209 -10.313 1.00 91.69 172 LEU A N 1
ATOM 1331 C CA . LEU A 1 172 ? 17.186 2.745 -11.499 1.00 91.69 172 LEU A CA 1
ATOM 1332 C C . LEU A 1 172 ? 16.122 3.760 -11.936 1.00 91.69 172 LEU A C 1
ATOM 1334 O O . LEU A 1 172 ? 16.015 4.079 -13.118 1.00 91.69 172 LEU A O 1
ATOM 1338 N N . SER A 1 173 ? 15.414 4.348 -10.973 1.00 92.94 173 SER A N 1
ATOM 1339 C CA . SER A 1 173 ? 14.461 5.434 -11.202 1.00 92.94 173 SER A CA 1
ATOM 1340 C C . SER A 1 173 ? 15.082 6.628 -11.935 1.00 92.94 173 SER A C 1
ATOM 1342 O O . SER A 1 173 ? 14.440 7.234 -12.789 1.00 92.94 173 SER A O 1
ATOM 1344 N N . THR A 1 174 ? 16.354 6.945 -11.663 1.00 90.56 174 THR A N 1
ATOM 1345 C CA . THR A 1 174 ? 17.075 8.048 -12.317 1.00 90.56 174 THR A CA 1
ATOM 1346 C C . THR A 1 174 ? 17.414 7.718 -13.766 1.00 90.56 174 THR A C 1
ATOM 1348 O O . THR A 1 174 ? 17.332 8.598 -14.621 1.00 90.56 174 THR A O 1
ATOM 1351 N N . VAL A 1 175 ? 17.776 6.466 -14.053 1.00 89.88 175 VAL A N 1
ATOM 1352 C CA . VAL A 1 175 ? 18.040 5.999 -15.422 1.00 89.88 175 VAL A CA 1
ATOM 1353 C C . VAL A 1 175 ? 16.759 6.073 -16.254 1.00 89.88 175 VAL A C 1
ATOM 1355 O O . VAL A 1 175 ? 16.769 6.704 -17.311 1.00 89.88 175 VAL A O 1
ATOM 1358 N N . ILE A 1 176 ? 15.651 5.550 -15.714 1.00 89.06 176 ILE A N 1
ATOM 1359 C CA . ILE A 1 176 ? 14.325 5.572 -16.353 1.00 89.06 176 ILE A CA 1
ATOM 1360 C C . ILE A 1 176 ? 13.844 7.010 -16.581 1.00 89.06 176 ILE A C 1
ATOM 1362 O O . ILE A 1 176 ? 13.420 7.369 -17.677 1.00 89.06 176 ILE A O 1
ATOM 1366 N N . ALA A 1 177 ? 13.953 7.877 -15.570 1.00 88.00 177 ALA A N 1
ATOM 1367 C CA . ALA A 1 177 ? 13.529 9.273 -15.685 1.00 88.00 177 ALA A CA 1
ATOM 1368 C C . ALA A 1 177 ? 14.305 10.047 -16.766 1.00 88.00 177 ALA A C 1
ATOM 1370 O O . ALA A 1 177 ? 13.795 11.020 -17.322 1.00 88.00 177 ALA A O 1
ATOM 1371 N N . ARG A 1 178 ? 15.543 9.633 -17.067 1.00 85.12 178 ARG A N 1
ATOM 1372 C CA . ARG A 1 178 ? 16.393 10.248 -18.096 1.00 85.12 178 ARG A CA 1
ATOM 1373 C C . ARG A 1 178 ? 16.231 9.624 -19.480 1.00 85.12 178 ARG A C 1
ATOM 1375 O O . ARG A 1 178 ? 16.775 10.172 -20.440 1.00 85.12 178 ARG A O 1
ATOM 1382 N N . GLY A 1 179 ? 15.499 8.521 -19.606 1.00 80.75 179 GLY A N 1
ATOM 1383 C CA . GLY A 1 179 ? 15.361 7.803 -20.868 1.00 80.75 179 GLY A CA 1
ATOM 1384 C C . GLY A 1 179 ? 16.624 7.035 -21.274 1.00 80.75 179 GLY A C 1
ATOM 1385 O O . GLY A 1 179 ? 16.843 6.804 -22.464 1.00 80.75 179 GLY A O 1
ATOM 1386 N N . TRP A 1 180 ? 17.514 6.743 -20.323 1.00 78.19 180 TRP A N 1
ATOM 1387 C CA . TRP A 1 180 ? 18.817 6.117 -20.579 1.00 78.19 180 TRP A CA 1
ATOM 1388 C C . TRP A 1 180 ? 18.739 4.592 -20.681 1.00 78.19 180 TRP A C 1
ATOM 1390 O O . TRP A 1 180 ? 19.667 3.966 -21.175 1.00 78.19 180 TRP A O 1
ATOM 1400 N N . GLU A 1 181 ? 17.607 4.000 -20.311 1.00 70.62 181 GLU A N 1
ATOM 1401 C CA . GLU A 1 181 ? 17.275 2.590 -20.532 1.00 70.62 181 GLU A CA 1
ATOM 1402 C C . GLU A 1 181 ? 17.194 2.188 -22.015 1.00 70.62 181 GLU A C 1
ATOM 1404 O O . GLU A 1 181 ? 17.193 1.001 -22.333 1.00 70.62 181 GLU A O 1
ATOM 1409 N N . ARG A 1 182 ? 17.108 3.176 -22.916 1.00 65.38 182 ARG A N 1
ATOM 1410 C CA . ARG A 1 182 ? 16.966 3.004 -24.370 1.00 65.38 182 ARG A CA 1
ATOM 1411 C C . ARG A 1 182 ? 18.279 3.107 -25.157 1.00 65.38 182 ARG A C 1
ATOM 1413 O O . ARG A 1 182 ? 18.223 3.056 -26.387 1.00 65.38 182 ARG A O 1
ATOM 1420 N N . GLN A 1 183 ? 19.415 3.321 -24.487 1.00 56.28 183 GLN A N 1
ATOM 1421 C CA . GLN A 1 183 ? 20.732 3.463 -25.129 1.00 56.28 183 GLN A CA 1
ATOM 1422 C C . GLN A 1 183 ? 21.428 2.126 -25.378 1.00 56.28 183 GLN A C 1
ATOM 1424 O O . GLN A 1 183 ? 21.241 1.189 -24.572 1.00 56.28 183 GLN A O 1
#

Mean predicted aligned error: 5.15 Å

Sequence (183 aa):
MLARDGSNFAAWYRHSSQEHQDAMGGFIQALREVLDGFQGIRLERVGREARVFLVVFGEGEARHELALDELSDGQRALMALYALIRLTSGRGYTLLIDEPDNYVSLPEIQPWLVELSDAAGAGLEQAILCSHNPEVIDYLASKHGHLLERETTGVTRVSLLSAIPLDGGMRLSTVIARGWERQ

Foldseek 3Di:
DQDPVNPCVVVVVVVLCVVPVPLQVVLQVQLPVQPAQWDDWDFDDDPDPHTFIWTWGDDDPDIDIDTLVRDAPQSNLLSVLSCVQSSQFQPADEAEEEASVPPHDPVRVLVSLVSQVVRDPHRYVYYHYHHLDLSNCQSPLLVPNWDWDADPVRDTDIDRLVPQDDPDPDGSSVCVVVVVSVD